Protein AF-A0A093HC33-F1 (afdb_monomer_lite)

Radius of gyration: 70.31 Å; chains: 1; bounding box: 132×62×247 Å

Secondary structure (DSSP, 8-state):
-HHHHHHHHHHHHHHHHHHHHHHHHHHHHHHHHHHHHHHHHHHHHHHHHHHHHHHHHHHHHHHHHHHHHHHHHHHHHHHHHHHHHHHHHHHHHHHHT--HHHHHS-HHHHHHHHHT-SSHHHHHHHHHHHHHHHHHHHHHHHHHHHHHHHHHHHHHHHHHHHHHHHHHHHHHHHHHHHHHHT-HHHHHHHHHHHHHHHHHHHHHHHHHHHHHHHHHHHHHHHHHHHHHHHHHHHHHHHHHHHHHHHHHHHHHHHHHHHHHHHHHHHHHHHHHHHHHHHHHHHHHHHHHHHHHHHHHHHHHHHHTT--

InterPro domains:
  IPR026175 Mirror-image polydactyly gene 1 protein [PTHR22089] (1-307)
  IPR060564 Mirror-image polydactyly gene 1 protein, N-terminal domain [PF27918] (1-98)
  IPR060565 Mirror-image polydactyly gene 1 protein, C-terminal domain [PF27921] (100-196)

Organism: NCBI:txid441894

Structure (mmCIF, N/CA/C/O backbone):
data_AF-A0A093HC33-F1
#
_entry.id   AF-A0A093HC33-F1
#
loop_
_atom_site.group_PDB
_atom_site.id
_atom_site.type_symbol
_atom_site.label_atom_id
_atom_site.label_alt_id
_atom_site.label_comp_id
_atom_site.label_asym_id
_atom_site.label_entity_id
_atom_site.label_seq_id
_atom_site.pdbx_PDB_ins_code
_atom_site.Cartn_x
_atom_site.Cartn_y
_atom_site.Cartn_z
_atom_site.occupancy
_atom_site.B_iso_or_equiv
_atom_site.auth_seq_id
_atom_site.auth_comp_id
_atom_site.auth_asym_id
_atom_site.auth_atom_id
_atom_site.pdbx_PDB_model_num
ATOM 1 N N . PHE A 1 1 ? 59.943 14.655 -95.001 1.00 77.12 1 PHE A N 1
ATOM 2 C CA . PHE A 1 1 ? 59.844 15.460 -93.767 1.00 77.12 1 PHE A CA 1
ATOM 3 C C . PHE A 1 1 ? 58.385 15.560 -93.313 1.00 77.12 1 PHE A C 1
ATOM 5 O O . PHE A 1 1 ? 58.056 14.951 -92.307 1.00 77.12 1 PHE A O 1
ATOM 12 N N . LEU A 1 2 ? 57.495 16.140 -94.129 1.00 88.62 2 LEU A N 1
ATOM 13 C CA . LEU A 1 2 ? 56.057 16.319 -93.846 1.00 88.62 2 LEU A CA 1
ATOM 14 C C . LEU A 1 2 ? 55.273 15.053 -93.429 1.00 88.62 2 LEU A C 1
ATOM 16 O O . LEU A 1 2 ? 54.487 15.107 -92.494 1.00 88.62 2 LEU A O 1
ATOM 20 N N . LEU A 1 3 ? 55.494 13.901 -94.077 1.00 88.19 3 LEU A N 1
ATOM 21 C CA . LEU A 1 3 ? 54.815 12.639 -93.719 1.00 88.19 3 LEU A CA 1
ATOM 22 C C . LEU A 1 3 ? 55.121 12.178 -92.285 1.00 88.19 3 LEU A C 1
ATOM 24 O O . LEU A 1 3 ? 54.211 11.832 -91.542 1.00 88.19 3 LEU A O 1
ATOM 28 N N . LYS A 1 4 ? 56.392 12.248 -91.869 1.00 89.69 4 LYS A N 1
ATOM 29 C CA . LYS A 1 4 ? 56.797 11.892 -90.500 1.00 89.69 4 LYS A CA 1
ATOM 30 C C . LYS A 1 4 ? 56.165 12.833 -89.476 1.00 89.69 4 LYS A C 1
ATOM 32 O O . LYS A 1 4 ? 55.764 12.401 -88.404 1.00 89.69 4 LYS A O 1
ATOM 37 N N . GLU A 1 5 ? 56.062 14.113 -89.811 1.00 90.44 5 GLU A N 1
ATOM 38 C CA . GLU A 1 5 ? 55.436 15.116 -88.955 1.00 90.44 5 GLU A CA 1
ATOM 39 C C . GLU A 1 5 ? 53.926 14.869 -88.812 1.00 90.44 5 GLU A C 1
ATOM 41 O O . GLU A 1 5 ? 53.413 14.834 -87.693 1.00 90.44 5 GLU A O 1
ATOM 46 N N . LEU A 1 6 ? 53.236 14.552 -89.912 1.00 93.94 6 LEU A N 1
ATOM 47 C CA . LEU A 1 6 ? 51.833 14.132 -89.908 1.00 93.94 6 LEU A CA 1
ATOM 48 C C . LEU A 1 6 ? 51.607 12.893 -89.024 1.00 93.94 6 LEU A C 1
ATOM 50 O O . LEU A 1 6 ? 50.678 12.877 -88.216 1.00 93.94 6 LEU A O 1
ATOM 54 N N . ASP A 1 7 ? 52.468 11.881 -89.133 1.00 93.50 7 ASP A N 1
ATOM 55 C CA . ASP A 1 7 ? 52.378 10.664 -88.321 1.00 93.50 7 ASP A CA 1
ATOM 56 C C . ASP A 1 7 ? 52.613 10.956 -86.832 1.00 93.50 7 ASP A C 1
ATOM 58 O O . ASP A 1 7 ? 51.878 10.459 -85.974 1.00 93.50 7 ASP A O 1
ATOM 62 N N . THR A 1 8 ? 53.567 11.836 -86.501 1.00 93.56 8 THR A N 1
ATOM 63 C CA . THR A 1 8 ? 53.766 12.274 -85.108 1.00 93.56 8 THR A CA 1
ATOM 64 C C . THR A 1 8 ? 52.572 13.058 -84.564 1.00 93.56 8 THR A C 1
ATOM 66 O O . THR A 1 8 ? 52.219 12.890 -83.395 1.00 93.56 8 THR A O 1
ATOM 69 N N . LEU A 1 9 ? 51.917 13.882 -85.389 1.00 93.88 9 LEU A N 1
ATOM 70 C CA . LEU A 1 9 ? 50.715 14.622 -85.005 1.00 93.88 9 LEU A CA 1
ATOM 71 C C . LEU A 1 9 ? 49.517 13.688 -84.807 1.00 93.88 9 LEU A C 1
ATOM 73 O O . LEU A 1 9 ? 48.804 13.837 -83.818 1.00 93.88 9 LEU A O 1
ATOM 77 N N . ARG A 1 10 ? 49.331 12.681 -85.671 1.00 95.06 10 ARG A N 1
ATOM 78 C CA . ARG A 1 10 ? 48.292 11.648 -85.510 1.00 95.06 10 ARG A CA 1
ATOM 79 C C . ARG A 1 10 ? 48.476 10.851 -84.223 1.00 95.06 10 ARG A C 1
ATOM 81 O O . ARG A 1 10 ? 47.523 10.697 -83.468 1.00 95.06 10 ARG A O 1
ATOM 88 N N . ALA A 1 11 ? 49.700 10.408 -83.933 1.00 95.06 11 ALA A N 1
ATOM 89 C CA . ALA A 1 11 ? 50.001 9.680 -82.702 1.00 95.06 11 ALA A CA 1
ATOM 90 C C . ALA A 1 11 ? 49.784 10.541 -81.445 1.00 95.06 11 ALA A C 1
ATOM 92 O O . ALA A 1 11 ? 49.282 10.050 -80.434 1.00 95.06 11 ALA A O 1
ATOM 93 N N . LYS A 1 12 ? 50.138 11.833 -81.496 1.00 95.69 12 LYS A N 1
ATOM 94 C CA . LYS A 1 12 ? 49.846 12.780 -80.409 1.00 95.69 12 LYS A CA 1
ATOM 95 C C . LYS A 1 12 ? 48.343 12.987 -80.228 1.00 95.69 12 LYS A C 1
ATOM 97 O O . LYS A 1 12 ? 47.886 12.970 -79.092 1.00 95.69 12 LYS A O 1
ATOM 102 N N . ASN A 1 13 ? 47.590 13.151 -81.314 1.00 95.94 13 ASN A N 1
ATOM 103 C CA . ASN A 1 13 ? 46.143 13.347 -81.258 1.00 95.94 13 ASN A CA 1
ATOM 104 C C . ASN A 1 13 ? 45.431 12.111 -80.683 1.00 95.94 13 ASN A C 1
ATOM 106 O O . ASN A 1 13 ? 44.667 12.247 -79.737 1.00 95.94 13 ASN A O 1
ATOM 110 N N . ALA A 1 14 ? 45.791 10.903 -81.134 1.00 96.44 14 ALA A N 1
ATOM 111 C CA . ALA A 1 14 ? 45.275 9.657 -80.562 1.00 96.44 14 ALA A CA 1
ATOM 112 C C . ALA A 1 14 ? 45.531 9.569 -79.045 1.00 96.44 14 ALA A C 1
ATOM 114 O O . ALA A 1 14 ? 44.603 9.359 -78.274 1.00 96.44 14 ALA A O 1
ATOM 115 N N . LYS A 1 15 ? 46.762 9.860 -78.592 1.00 96.38 15 LYS A N 1
ATOM 116 C CA . LYS A 1 15 ? 47.090 9.902 -77.154 1.00 96.38 15 LYS A CA 1
ATOM 117 C C . LYS A 1 15 ? 46.299 10.957 -76.379 1.00 96.38 15 LYS A C 1
ATOM 119 O O . LYS A 1 15 ? 45.986 10.743 -75.211 1.00 96.38 15 LYS A O 1
ATOM 124 N N . LEU A 1 16 ? 46.040 12.120 -76.978 1.00 96.75 16 LEU A N 1
ATOM 125 C CA . LEU A 1 16 ? 45.223 13.162 -76.353 1.00 96.75 16 LEU A CA 1
ATOM 126 C C . LEU A 1 16 ? 43.758 12.731 -76.263 1.00 96.75 16 LEU A C 1
ATOM 128 O O . LEU A 1 16 ? 43.133 12.979 -75.239 1.00 96.75 16 LEU A O 1
ATOM 132 N N . GLN A 1 17 ? 43.239 12.052 -77.283 1.00 96.44 17 GLN A N 1
ATOM 133 C CA . GLN A 1 17 ? 41.879 11.530 -77.301 1.00 96.44 17 GLN A CA 1
ATOM 134 C C . GLN A 1 17 ? 41.681 10.405 -76.276 1.00 96.44 17 GLN A C 1
ATOM 136 O O . GLN A 1 17 ? 40.683 10.415 -75.557 1.00 96.44 17 GLN A O 1
ATOM 141 N N . ASP A 1 18 ? 42.661 9.510 -76.122 1.00 96.25 18 ASP A N 1
ATOM 142 C CA . ASP A 1 18 ? 42.650 8.482 -75.075 1.00 96.25 18 ASP A CA 1
ATOM 143 C C . ASP A 1 18 ? 42.646 9.121 -73.681 1.00 96.25 18 ASP A C 1
ATOM 145 O O . ASP A 1 18 ? 41.775 8.808 -72.867 1.00 96.25 18 ASP A O 1
ATOM 149 N N . LYS A 1 19 ? 43.544 10.088 -73.433 1.00 96.75 19 LYS A N 1
ATOM 150 C CA . LYS A 1 19 ? 43.588 10.843 -72.169 1.00 96.75 19 LYS A CA 1
ATOM 151 C C . LYS A 1 19 ? 42.293 11.598 -71.889 1.00 96.75 19 LYS A C 1
ATOM 153 O O . LYS A 1 19 ? 41.863 11.642 -70.742 1.00 96.75 19 LYS A O 1
ATOM 158 N N . LEU A 1 20 ? 41.679 12.197 -72.909 1.00 96.75 20 LEU A N 1
ATOM 159 C CA . LEU A 1 20 ? 40.390 12.872 -72.773 1.00 96.75 20 LEU A CA 1
ATOM 160 C C . LEU A 1 20 ? 39.311 11.866 -72.350 1.00 96.75 20 LEU A C 1
ATOM 162 O O . LEU A 1 20 ? 38.600 12.108 -71.383 1.00 96.75 20 LEU A O 1
ATOM 166 N N . SER A 1 21 ? 39.258 10.702 -73.006 1.00 96.25 21 SER A N 1
ATOM 167 C CA . SER A 1 21 ? 38.292 9.649 -72.680 1.00 96.25 21 SER A CA 1
ATOM 168 C C . SER A 1 21 ? 38.483 9.071 -71.272 1.00 96.25 21 SER A C 1
ATOM 170 O O . SER A 1 21 ? 37.509 8.715 -70.608 1.00 96.25 21 SER A O 1
ATOM 172 N N . GLU A 1 22 ? 39.728 8.984 -70.801 1.00 96.81 22 GLU A N 1
ATOM 173 C CA . GLU A 1 22 ? 40.069 8.547 -69.448 1.00 96.81 22 GLU A CA 1
ATOM 174 C C . GLU A 1 22 ? 39.637 9.592 -68.415 1.00 96.81 22 GLU A C 1
ATOM 176 O O . GLU A 1 22 ? 38.935 9.256 -67.463 1.00 96.81 22 GLU A O 1
ATOM 181 N N . LYS A 1 23 ? 39.946 10.874 -68.652 1.00 96.81 23 LYS A N 1
ATOM 182 C CA . LYS A 1 23 ? 39.512 11.981 -67.787 1.00 96.81 23 LYS A CA 1
ATOM 183 C C . LYS A 1 23 ? 37.992 12.126 -67.741 1.00 96.81 23 LYS A C 1
ATOM 185 O O . LYS A 1 23 ? 37.450 12.380 -66.670 1.00 96.81 23 LYS A O 1
ATOM 190 N N . ASP A 1 24 ? 37.293 11.890 -68.849 1.00 96.38 24 ASP A N 1
ATOM 191 C CA . ASP A 1 24 ? 35.827 11.872 -68.885 1.00 96.38 24 ASP A CA 1
ATOM 192 C C . ASP A 1 24 ? 35.241 10.725 -68.051 1.00 96.38 24 ASP A C 1
ATOM 194 O O . ASP A 1 24 ? 34.204 10.892 -67.405 1.00 96.38 24 ASP A O 1
ATOM 198 N N . LYS A 1 25 ? 35.886 9.550 -68.046 1.00 97.06 25 LYS A N 1
ATOM 199 C CA . LYS A 1 25 ? 35.482 8.428 -67.185 1.00 97.06 25 LYS A CA 1
ATOM 200 C C . LYS A 1 25 ? 35.721 8.754 -65.715 1.00 97.06 25 LYS A C 1
ATOM 202 O O . LYS A 1 25 ? 34.797 8.599 -64.927 1.00 97.06 25 LYS A O 1
ATOM 207 N N . GLU A 1 26 ? 36.908 9.250 -65.364 1.00 96.75 26 GLU A N 1
ATOM 208 C CA . GLU A 1 26 ? 37.231 9.680 -63.996 1.00 96.75 26 GLU A CA 1
ATOM 209 C C . GLU A 1 26 ? 36.239 10.738 -63.492 1.00 96.75 26 GLU A C 1
ATOM 211 O O . GLU A 1 26 ? 35.711 10.615 -62.389 1.00 96.75 26 GLU A O 1
ATOM 216 N N . MET A 1 27 ? 35.920 11.739 -64.319 1.00 96.69 27 MET A N 1
ATOM 217 C CA . MET A 1 27 ? 34.961 12.789 -63.976 1.00 96.69 27 MET A CA 1
ATOM 218 C C . MET A 1 27 ? 33.556 12.227 -63.728 1.00 96.69 27 MET A C 1
ATOM 220 O O . MET A 1 27 ? 32.893 12.632 -62.773 1.00 96.69 27 MET A O 1
ATOM 224 N N . LYS A 1 28 ? 33.098 11.278 -64.555 1.00 97.12 28 LYS A N 1
ATOM 225 C CA . LYS A 1 28 ? 31.808 10.599 -64.353 1.00 97.12 28 LYS A CA 1
ATOM 226 C C . LYS A 1 28 ? 31.788 9.784 -63.063 1.00 97.12 28 LYS A C 1
ATOM 228 O O . LYS A 1 28 ? 30.785 9.831 -62.358 1.00 97.12 28 LYS A O 1
ATOM 233 N N . THR A 1 29 ? 32.874 9.082 -62.746 1.00 96.81 29 THR A N 1
ATOM 234 C CA . THR A 1 29 ? 32.995 8.321 -61.496 1.00 96.81 29 THR A CA 1
ATOM 235 C C . THR A 1 29 ? 32.931 9.245 -60.284 1.00 96.81 29 THR A C 1
ATOM 237 O O . THR A 1 29 ? 32.087 9.040 -59.423 1.00 96.81 29 THR A O 1
ATOM 240 N N . ILE A 1 30 ? 33.724 10.323 -60.264 1.00 97.06 30 ILE A N 1
ATOM 241 C CA . ILE A 1 30 ? 33.714 11.298 -59.159 1.00 97.06 30 ILE A CA 1
ATOM 242 C C . ILE A 1 30 ? 32.322 11.915 -58.984 1.00 97.06 30 ILE A C 1
ATOM 244 O O . ILE A 1 30 ? 31.858 12.087 -57.861 1.00 97.06 30 ILE A O 1
ATOM 248 N N . LYS A 1 31 ? 31.632 12.234 -60.086 1.00 97.56 31 LYS A N 1
ATOM 249 C CA . LYS A 1 31 ? 30.271 12.777 -60.025 1.00 97.56 31 LYS A CA 1
ATOM 250 C C . LYS A 1 31 ? 29.285 11.784 -59.398 1.00 97.56 31 LYS A C 1
ATOM 252 O O . LYS A 1 31 ? 28.498 12.182 -58.547 1.00 97.56 31 LYS A O 1
ATOM 257 N N . LEU A 1 32 ? 29.344 10.512 -59.796 1.00 97.25 32 LEU A N 1
ATOM 258 C CA . LEU A 1 32 ? 28.506 9.463 -59.210 1.00 97.25 32 LEU A CA 1
ATOM 259 C C . LEU A 1 32 ? 28.811 9.259 -57.722 1.00 97.25 32 LEU A C 1
ATOM 261 O O . LEU A 1 32 ? 27.880 9.138 -56.931 1.00 97.25 32 LEU A O 1
ATOM 265 N N . ASP A 1 33 ? 30.085 9.267 -57.331 1.00 97.25 33 ASP A N 1
ATOM 266 C CA . ASP A 1 33 ? 30.486 9.121 -55.929 1.00 97.25 33 ASP A CA 1
ATOM 267 C C . ASP A 1 33 ? 29.968 10.282 -55.065 1.00 97.25 33 ASP A C 1
ATOM 269 O O . ASP A 1 33 ? 29.466 10.053 -53.963 1.00 97.25 33 ASP A O 1
ATOM 273 N N . LEU A 1 34 ? 30.020 11.517 -55.579 1.00 97.06 34 LEU A N 1
ATOM 274 C CA . LEU A 1 34 ? 29.449 12.689 -54.908 1.00 97.06 34 LEU A CA 1
ATOM 275 C C . LEU A 1 34 ? 27.926 12.570 -54.749 1.00 97.06 34 LEU A C 1
ATOM 277 O O . LEU A 1 34 ? 27.423 12.747 -53.642 1.00 97.06 34 LEU A O 1
ATOM 281 N N . GLU A 1 35 ? 27.199 12.198 -55.808 1.00 97.19 35 GLU A N 1
ATOM 282 C CA . GLU A 1 35 ? 25.742 11.995 -55.750 1.00 97.19 35 GLU A CA 1
ATOM 283 C C . GLU A 1 35 ? 25.356 10.878 -54.758 1.00 97.19 35 GLU A C 1
ATOM 285 O O . GLU A 1 35 ? 24.359 10.984 -54.037 1.00 97.19 35 GLU A O 1
ATOM 290 N N . LEU A 1 36 ? 26.147 9.802 -54.682 1.00 97.19 36 LEU A N 1
ATOM 291 C CA . LEU A 1 36 ? 25.943 8.726 -53.708 1.00 97.19 36 LEU A CA 1
ATOM 292 C C . LEU A 1 36 ? 26.196 9.198 -52.274 1.00 97.19 36 LEU A C 1
ATOM 294 O O . LEU A 1 36 ? 25.432 8.846 -51.371 1.00 97.19 36 LEU A O 1
ATOM 298 N N . GLN A 1 37 ? 27.241 9.998 -52.056 1.00 97.44 37 GLN A N 1
ATOM 299 C CA . GLN A 1 37 ? 27.543 10.564 -50.746 1.00 97.44 37 GLN A CA 1
ATOM 300 C C . GLN A 1 37 ? 26.442 11.528 -50.287 1.00 97.44 37 GLN A C 1
ATOM 302 O O . GLN A 1 37 ? 26.002 11.431 -49.140 1.00 97.44 37 GLN A O 1
ATOM 307 N N . GLU A 1 38 ? 25.954 12.402 -51.171 1.00 97.06 38 GLU A N 1
ATOM 308 C CA . GLU A 1 38 ? 24.831 13.306 -50.896 1.00 97.06 38 GLU A CA 1
ATOM 309 C C . GLU A 1 38 ? 23.587 12.513 -50.475 1.00 97.06 38 GLU A C 1
ATOM 311 O O . GLU A 1 38 ? 23.088 12.703 -49.362 1.00 97.06 38 GLU A O 1
ATOM 316 N N . ARG A 1 39 ? 23.171 11.517 -51.269 1.00 97.00 39 ARG A N 1
ATOM 317 C CA . ARG A 1 39 ? 22.026 10.651 -50.928 1.00 97.00 39 ARG A CA 1
ATOM 318 C C . ARG A 1 39 ? 22.205 9.912 -49.605 1.00 97.00 39 ARG A C 1
ATOM 320 O O . ARG A 1 39 ? 21.252 9.774 -48.840 1.00 97.00 39 ARG A O 1
ATOM 327 N N . ALA A 1 40 ? 23.414 9.438 -49.307 1.00 96.88 40 ALA A N 1
ATOM 328 C CA . ALA A 1 40 ? 23.696 8.773 -48.038 1.00 96.88 40 ALA A CA 1
ATOM 329 C C . ALA A 1 40 ? 23.567 9.735 -46.844 1.00 96.88 40 ALA A C 1
ATOM 331 O O . ALA A 1 40 ? 23.106 9.332 -45.773 1.00 96.88 40 ALA A O 1
ATOM 332 N N . THR A 1 41 ? 23.961 11.002 -47.005 1.00 96.69 41 THR A N 1
ATOM 333 C CA . THR A 1 41 ? 23.772 12.019 -45.960 1.00 96.69 41 THR A CA 1
ATOM 334 C C . THR A 1 41 ? 22.307 12.405 -45.786 1.00 96.69 41 THR A C 1
ATOM 336 O O . THR A 1 41 ? 21.844 12.473 -44.648 1.00 96.69 41 THR A O 1
ATOM 339 N N . GLU A 1 42 ? 21.554 12.560 -46.876 1.00 97.50 42 GLU A N 1
ATOM 340 C CA . GLU A 1 42 ? 20.114 12.833 -46.836 1.00 97.50 42 GLU A CA 1
ATOM 341 C C . GLU A 1 42 ? 19.344 11.706 -46.143 1.00 97.50 42 GLU A C 1
ATOM 343 O O . GLU A 1 42 ? 18.531 11.974 -45.260 1.00 97.50 42 GLU A O 1
ATOM 348 N N . ALA A 1 43 ? 19.653 10.444 -46.460 1.00 97.50 43 ALA A N 1
ATOM 349 C CA . ALA A 1 43 ? 19.030 9.288 -45.818 1.00 97.50 43 ALA A CA 1
ATOM 350 C C . ALA A 1 43 ? 19.279 9.265 -44.301 1.00 97.50 43 ALA A C 1
ATOM 352 O O . ALA A 1 43 ? 18.346 9.066 -43.526 1.00 97.50 43 ALA A O 1
ATOM 353 N N . LYS A 1 44 ? 20.513 9.550 -43.861 1.00 97.94 44 LYS A N 1
ATOM 354 C CA . LYS A 1 44 ? 20.851 9.645 -42.428 1.00 97.94 44 LYS A CA 1
ATOM 355 C C . LYS A 1 44 ? 20.119 10.785 -41.724 1.00 97.94 44 LYS A C 1
ATOM 357 O O . LYS A 1 44 ? 19.787 10.668 -40.547 1.00 97.94 44 LYS A O 1
ATOM 362 N N . ILE A 1 45 ? 19.910 11.908 -42.408 1.00 97.25 45 ILE A N 1
ATOM 363 C CA . ILE A 1 45 ? 19.141 13.029 -41.859 1.00 97.25 45 ILE A CA 1
ATOM 364 C C . ILE A 1 45 ? 17.667 12.631 -41.741 1.00 97.25 45 ILE A C 1
ATOM 366 O O . ILE A 1 45 ? 17.076 12.832 -40.683 1.00 97.25 45 ILE A O 1
ATOM 370 N N . ALA A 1 46 ? 17.094 12.019 -42.778 1.00 97.94 46 ALA A N 1
ATOM 371 C CA 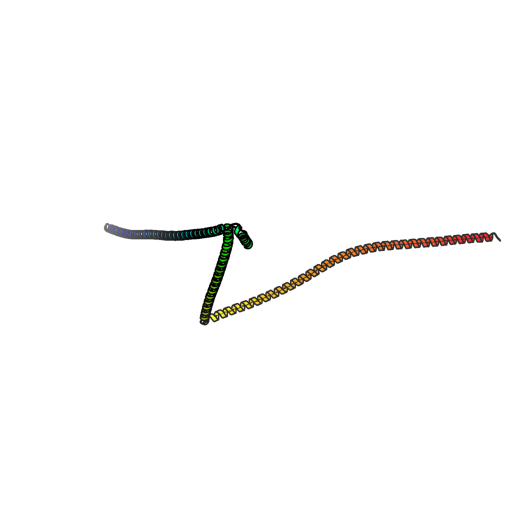. ALA A 1 46 ? 15.711 11.555 -42.774 1.00 97.94 46 ALA A CA 1
ATOM 372 C C . ALA A 1 46 ? 15.449 10.519 -41.669 1.00 97.94 46 ALA A C 1
ATOM 374 O O . ALA A 1 46 ? 14.454 10.632 -40.961 1.00 97.94 46 ALA A O 1
ATOM 375 N N . GLU A 1 47 ? 16.363 9.568 -41.466 1.00 97.00 47 GLU A N 1
ATOM 376 C CA . GLU A 1 47 ? 16.292 8.576 -40.386 1.00 97.00 47 GLU A CA 1
ATOM 377 C C . GLU A 1 47 ? 16.265 9.242 -39.002 1.00 97.00 47 GLU A C 1
ATOM 379 O O . GLU A 1 47 ? 15.403 8.939 -38.179 1.00 97.00 47 GLU A O 1
ATOM 384 N N . LYS A 1 48 ? 17.154 10.214 -38.760 1.00 97.94 48 LYS A N 1
ATOM 385 C CA . LYS A 1 48 ? 17.174 10.970 -37.498 1.00 97.94 48 LYS A CA 1
ATOM 386 C C . LYS A 1 48 ? 15.899 11.778 -37.278 1.00 97.94 48 LYS A C 1
ATOM 388 O O . LYS A 1 48 ? 15.415 11.851 -36.153 1.00 97.94 48 LYS A O 1
ATOM 393 N N . ILE A 1 49 ? 15.367 12.393 -38.334 1.00 97.62 49 ILE A N 1
ATOM 394 C CA . ILE A 1 49 ? 14.112 13.148 -38.259 1.00 97.62 49 ILE A CA 1
ATOM 395 C C . ILE A 1 49 ? 12.947 12.202 -37.955 1.00 97.62 49 ILE A C 1
ATOM 397 O O . ILE A 1 49 ? 12.141 12.518 -37.088 1.00 97.62 49 ILE A O 1
ATOM 401 N N . ALA A 1 50 ? 12.873 11.044 -38.615 1.00 97.75 50 ALA A N 1
ATOM 402 C CA . ALA A 1 50 ? 11.828 10.053 -38.368 1.00 97.75 50 ALA A CA 1
ATOM 403 C C . ALA A 1 50 ? 11.848 9.559 -36.913 1.00 97.75 50 ALA A C 1
ATOM 405 O O . ALA A 1 50 ? 10.813 9.592 -36.253 1.00 97.75 50 ALA A O 1
ATOM 406 N N . ALA A 1 51 ? 13.029 9.215 -36.389 1.00 97.75 51 ALA A N 1
ATOM 407 C CA . ALA A 1 51 ? 13.189 8.800 -34.996 1.00 97.75 51 ALA A CA 1
ATOM 408 C C . ALA A 1 51 ? 12.739 9.890 -34.006 1.00 97.75 51 ALA A C 1
ATOM 410 O O . ALA A 1 51 ? 12.009 9.609 -33.058 1.00 97.75 51 ALA A O 1
ATOM 411 N N . LEU A 1 52 ? 13.115 11.151 -34.251 1.00 98.12 52 LEU A N 1
ATOM 412 C CA . LEU A 1 52 ? 12.711 12.269 -33.396 1.00 98.12 52 LEU A CA 1
ATOM 413 C C . LEU A 1 52 ? 11.196 12.521 -33.451 1.00 98.12 52 LEU A C 1
ATOM 415 O O . LEU A 1 52 ? 10.582 12.841 -32.436 1.00 98.12 52 LEU A O 1
ATOM 419 N N . VAL A 1 53 ? 10.575 12.361 -34.620 1.00 98.31 53 VAL A N 1
ATOM 420 C CA . VAL A 1 53 ? 9.119 12.471 -34.767 1.00 98.31 53 VAL A CA 1
ATOM 421 C C . VAL A 1 53 ? 8.410 11.365 -33.981 1.00 98.31 53 VAL A C 1
ATOM 423 O O . VAL A 1 53 ? 7.461 11.662 -33.257 1.00 98.31 53 VAL A O 1
ATOM 426 N N . GLU A 1 54 ? 8.874 10.117 -34.065 1.00 97.38 54 GLU A N 1
ATOM 427 C CA . GLU A 1 54 ? 8.319 9.001 -33.286 1.00 97.38 54 GLU A CA 1
ATOM 428 C C . GLU A 1 54 ? 8.449 9.218 -31.771 1.00 97.38 54 GLU A C 1
ATOM 430 O O . GLU A 1 54 ? 7.498 8.956 -31.027 1.00 97.38 54 GLU A O 1
ATOM 435 N N . GLU A 1 55 ? 9.583 9.748 -31.310 1.00 97.75 55 GLU A N 1
ATOM 436 C CA . GLU A 1 55 ? 9.807 10.074 -29.898 1.00 97.75 55 GLU A CA 1
ATOM 437 C C . GLU A 1 55 ? 8.845 11.166 -29.413 1.00 97.75 55 GLU A C 1
ATOM 439 O O . GLU A 1 55 ? 8.197 11.006 -28.378 1.00 97.75 55 GLU A O 1
ATOM 444 N N . VAL A 1 56 ? 8.672 12.240 -30.192 1.00 98.19 56 VAL A N 1
ATOM 445 C CA . VAL A 1 56 ? 7.718 13.314 -29.872 1.00 98.19 56 VAL A CA 1
ATOM 446 C C . VAL A 1 56 ? 6.287 12.782 -29.811 1.00 98.19 56 VAL A C 1
ATOM 448 O O . VAL A 1 56 ? 5.564 13.099 -28.866 1.00 98.19 56 VAL A O 1
ATOM 451 N N . TYR A 1 57 ? 5.874 11.946 -30.770 1.00 98.31 57 TYR A N 1
ATOM 452 C CA . TYR A 1 57 ? 4.543 11.332 -30.749 1.00 98.31 57 TYR A CA 1
ATOM 453 C C . TYR A 1 57 ? 4.337 10.441 -29.521 1.00 98.31 57 TYR A C 1
ATOM 455 O O . TYR A 1 57 ? 3.280 10.502 -28.889 1.00 98.31 57 TYR A O 1
ATOM 463 N N . SER A 1 58 ? 5.342 9.642 -29.165 1.00 97.94 58 SER A N 1
ATOM 464 C CA . SER A 1 58 ? 5.287 8.753 -28.001 1.00 97.94 58 SER A CA 1
ATOM 465 C C . SER A 1 58 ? 5.190 9.554 -26.701 1.00 97.94 58 SER A C 1
ATOM 467 O O . SER A 1 58 ? 4.266 9.341 -25.917 1.00 97.94 58 SER A O 1
ATOM 469 N N . ALA A 1 59 ? 6.048 10.561 -26.524 1.00 98.00 59 ALA A N 1
ATOM 470 C CA . ALA A 1 59 ? 6.022 11.447 -25.363 1.00 98.00 59 AL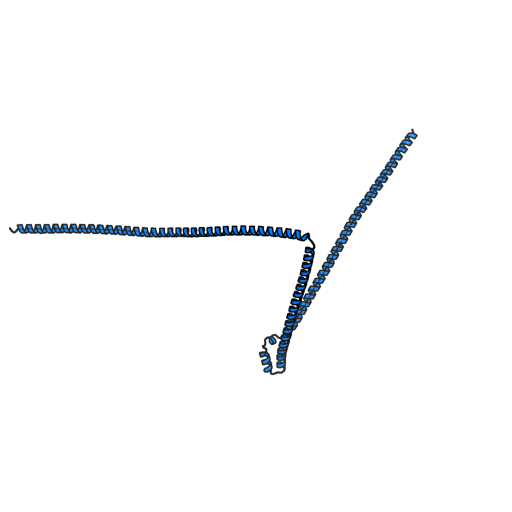A A CA 1
ATOM 471 C C . ALA A 1 59 ? 4.699 12.224 -25.251 1.00 98.00 59 ALA A C 1
ATOM 473 O O . ALA A 1 59 ? 4.169 12.422 -24.155 1.00 98.00 59 ALA A O 1
ATOM 474 N N . GLN A 1 60 ? 4.129 12.656 -26.379 1.00 97.56 60 GLN A N 1
ATOM 475 C CA . GLN A 1 60 ? 2.847 13.355 -26.389 1.00 97.56 60 GLN A CA 1
ATOM 476 C C . GLN A 1 60 ? 1.695 12.436 -25.979 1.00 97.56 60 GLN A C 1
ATOM 478 O O . GLN A 1 60 ? 0.842 12.847 -25.191 1.00 97.56 60 GLN A O 1
ATOM 483 N N . ARG A 1 61 ? 1.702 11.187 -26.449 1.00 98.25 61 ARG A N 1
ATOM 484 C CA . ARG A 1 61 ? 0.730 10.175 -26.034 1.00 98.25 61 ARG A CA 1
ATOM 485 C C . ARG A 1 61 ? 0.821 9.889 -24.536 1.00 98.25 61 ARG A C 1
ATOM 487 O O . ARG A 1 61 ? -0.203 9.919 -23.859 1.00 98.25 61 ARG A O 1
ATOM 494 N N . GLU A 1 62 ? 2.024 9.669 -24.010 1.00 97.81 62 GLU A N 1
ATOM 495 C CA . GLU A 1 62 ? 2.239 9.442 -22.574 1.00 97.81 62 GLU A CA 1
ATOM 496 C C . GLU A 1 62 ? 1.760 10.631 -21.733 1.00 97.81 62 GLU A C 1
ATOM 498 O O . GLU A 1 62 ? 1.094 10.458 -20.710 1.00 97.81 62 GLU A O 1
ATOM 503 N N . ARG A 1 63 ? 2.038 11.858 -22.188 1.00 97.94 63 ARG A N 1
ATOM 504 C CA . ARG A 1 63 ? 1.544 13.082 -21.551 1.00 97.94 63 ARG A CA 1
ATOM 505 C C . ARG A 1 63 ? 0.016 13.120 -21.521 1.00 97.94 63 ARG A C 1
ATOM 507 O O . ARG A 1 63 ? -0.552 13.443 -20.479 1.00 97.94 63 ARG A O 1
ATOM 514 N N . ASP A 1 64 ? -0.644 12.811 -22.632 1.00 98.38 64 ASP A N 1
ATOM 515 C CA . ASP A 1 64 ? -2.106 12.833 -22.725 1.00 98.38 64 ASP A CA 1
ATOM 516 C C . ASP A 1 64 ? -2.738 11.756 -21.830 1.00 98.38 64 ASP A C 1
ATOM 518 O O . ASP A 1 64 ? -3.692 12.036 -21.103 1.00 98.38 64 ASP A O 1
ATOM 522 N N . GLU A 1 65 ? -2.160 10.554 -21.798 1.00 97.94 65 GLU A N 1
ATOM 523 C CA . GLU A 1 65 ? -2.573 9.477 -20.894 1.00 97.94 65 GLU A CA 1
ATOM 524 C C . GLU A 1 65 ? -2.417 9.890 -19.419 1.00 97.94 65 GLU A C 1
ATOM 526 O O . GLU A 1 65 ? -3.354 9.733 -18.629 1.00 97.94 65 GLU A O 1
ATOM 531 N N . ALA A 1 66 ? -1.289 10.505 -19.049 1.00 98.31 66 ALA A N 1
ATOM 532 C CA . ALA A 1 66 ? -1.045 10.995 -17.693 1.00 98.31 66 ALA A CA 1
ATOM 533 C C . ALA A 1 66 ? -2.001 12.131 -17.288 1.00 98.31 66 ALA A C 1
ATOM 535 O O . ALA A 1 66 ? -2.476 12.175 -16.149 1.00 98.31 66 ALA A O 1
ATOM 536 N N . VAL A 1 67 ? -2.313 13.048 -18.208 1.00 98.38 67 VAL A N 1
ATOM 537 C CA . VAL A 1 67 ? -3.286 14.127 -17.974 1.00 98.38 67 VAL A CA 1
ATOM 538 C C . VAL A 1 67 ? -4.686 13.553 -17.768 1.00 98.38 67 VAL A C 1
ATOM 540 O O . VAL A 1 67 ? -5.362 13.933 -16.811 1.00 98.38 67 VAL A O 1
ATOM 543 N N . MET A 1 68 ? -5.109 12.603 -18.605 1.00 98.00 68 MET A N 1
ATOM 544 C CA . MET A 1 68 ? -6.409 11.945 -18.459 1.00 98.00 68 MET A CA 1
ATOM 545 C C . MET A 1 68 ? -6.510 11.153 -17.153 1.00 98.00 68 MET A C 1
ATOM 547 O O . MET A 1 68 ? -7.552 11.193 -16.502 1.00 98.00 68 MET A O 1
ATOM 551 N N . ALA A 1 69 ? -5.437 10.475 -16.737 1.00 97.94 69 ALA A N 1
ATOM 552 C CA . ALA A 1 69 ? -5.385 9.778 -15.454 1.00 97.94 69 ALA A CA 1
ATOM 553 C C . ALA A 1 69 ? -5.539 10.748 -14.271 1.00 97.94 69 ALA A C 1
ATOM 555 O O . ALA A 1 69 ? -6.373 10.518 -13.398 1.00 97.94 69 ALA A O 1
ATOM 556 N N . ARG A 1 70 ? -4.810 11.873 -14.272 1.00 98.12 70 ARG A N 1
ATOM 557 C CA . ARG A 1 70 ? -4.941 12.909 -13.229 1.00 98.12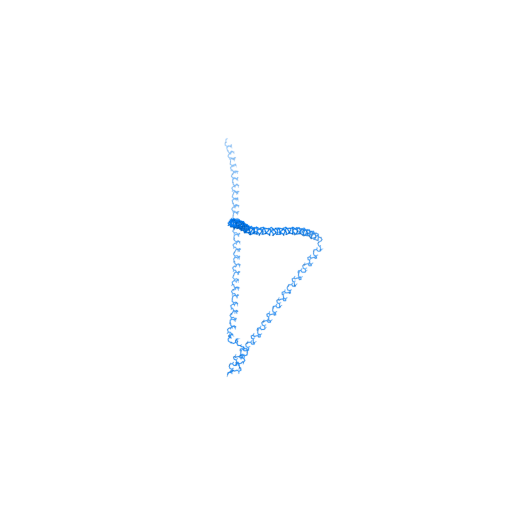 70 ARG A CA 1
ATOM 558 C C . ARG A 1 70 ? -6.337 13.518 -13.176 1.00 98.12 70 ARG A C 1
ATOM 560 O O . ARG A 1 70 ? -6.855 13.750 -12.092 1.00 98.12 70 ARG A O 1
ATOM 567 N N . LEU A 1 71 ? -6.951 13.767 -14.332 1.00 98.31 71 LEU A N 1
ATOM 568 C CA . LEU A 1 71 ? -8.302 14.321 -14.396 1.00 98.31 71 LEU A CA 1
ATOM 569 C C . LEU A 1 71 ? -9.352 13.337 -13.862 1.00 98.31 71 LEU A C 1
ATOM 571 O O . LEU A 1 71 ? -10.303 13.766 -13.214 1.00 98.31 71 LEU A O 1
ATOM 575 N N . ARG A 1 72 ? -9.187 12.030 -14.101 1.00 98.06 72 ARG A N 1
ATOM 576 C CA . ARG A 1 72 ? -10.054 11.001 -13.502 1.00 98.06 72 ARG A CA 1
ATOM 577 C C . ARG A 1 72 ? -9.930 10.981 -11.984 1.00 98.06 72 ARG A C 1
ATOM 579 O O . ARG A 1 72 ? -10.950 11.131 -11.327 1.00 98.06 72 ARG A O 1
ATOM 586 N N . LEU A 1 73 ? -8.706 10.920 -11.460 1.00 97.88 73 LEU A N 1
ATOM 587 C CA . LEU A 1 73 ? -8.462 10.941 -10.014 1.00 97.88 73 LEU A CA 1
ATOM 588 C C . LEU A 1 73 ? -9.058 12.190 -9.353 1.00 97.88 73 LEU A C 1
ATOM 590 O O . LEU A 1 73 ? -9.770 12.078 -8.367 1.00 97.88 73 LEU A O 1
ATOM 594 N N . ALA A 1 74 ? -8.864 13.373 -9.941 1.00 97.81 74 ALA A N 1
ATOM 595 C CA . ALA A 1 74 ? -9.443 14.605 -9.403 1.00 97.81 74 ALA A CA 1
ATOM 596 C C . ALA A 1 74 ? -10.985 14.597 -9.395 1.00 97.81 74 ALA A C 1
ATOM 598 O O . ALA A 1 74 ? -11.603 15.191 -8.513 1.00 97.81 74 ALA A O 1
ATOM 599 N N . ASN A 1 75 ? -11.622 13.945 -10.376 1.00 97.56 75 ASN A N 1
ATOM 600 C CA . ASN A 1 75 ? -13.075 13.775 -10.376 1.00 97.56 75 ASN A CA 1
ATOM 601 C C . ASN A 1 75 ? -13.524 12.763 -9.316 1.00 97.56 75 ASN A C 1
ATOM 603 O O . ASN A 1 75 ? -14.486 13.045 -8.612 1.00 97.56 75 ASN A O 1
ATOM 607 N N . GLU A 1 76 ? -12.822 11.637 -9.175 1.00 97.50 76 GLU A N 1
ATOM 608 C CA . GLU A 1 76 ? -13.093 10.625 -8.146 1.00 97.50 76 GLU A CA 1
ATOM 609 C C . GLU A 1 76 ? -12.977 11.230 -6.739 1.00 97.50 76 GLU A C 1
ATOM 611 O O . GLU A 1 76 ? -13.928 11.160 -5.968 1.00 97.50 76 GLU A O 1
ATOM 616 N N . GLU A 1 77 ? -11.887 11.946 -6.442 1.00 96.81 77 GLU A N 1
ATOM 617 C CA . GLU A 1 77 ? -11.680 12.639 -5.161 1.00 96.81 77 GLU A CA 1
ATOM 618 C C . GLU A 1 77 ? -12.772 13.683 -4.878 1.00 96.81 77 GLU A C 1
ATOM 620 O O . GLU A 1 77 ? -13.258 13.807 -3.751 1.00 96.81 77 GLU A O 1
ATOM 625 N N . ARG A 1 78 ? -13.190 14.443 -5.900 1.00 97.81 78 ARG A N 1
ATOM 626 C CA . ARG A 1 78 ? -14.289 15.409 -5.771 1.00 97.81 78 ARG A CA 1
ATOM 627 C C . ARG A 1 78 ? -15.608 14.705 -5.464 1.00 97.81 78 ARG A C 1
ATOM 629 O O . ARG A 1 78 ? -16.364 15.185 -4.621 1.00 97.81 78 ARG A O 1
ATOM 636 N N . ASP A 1 79 ? -15.903 13.620 -6.167 1.00 97.38 79 ASP A N 1
ATOM 637 C CA . ASP A 1 79 ? -17.160 12.891 -6.020 1.00 97.38 79 ASP A CA 1
ATOM 638 C C . ASP A 1 79 ? -17.218 12.180 -4.653 1.00 97.38 79 ASP A C 1
ATOM 640 O O . ASP A 1 79 ? -18.253 12.221 -3.985 1.00 97.38 79 ASP A O 1
ATOM 644 N N . GLU A 1 80 ? -16.096 11.640 -4.169 1.00 96.50 80 GLU A N 1
ATOM 645 C CA . GLU A 1 80 ? -15.949 11.122 -2.802 1.00 96.50 80 GLU A CA 1
ATOM 646 C C . GLU A 1 80 ? -16.149 12.215 -1.745 1.00 96.50 80 GLU A C 1
ATOM 648 O O . GLU A 1 80 ? -16.913 12.031 -0.793 1.00 96.50 80 GLU A O 1
ATOM 653 N N . ALA A 1 81 ? -15.523 13.382 -1.922 1.00 96.75 81 ALA A N 1
ATOM 654 C CA . ALA A 1 81 ? -15.710 14.514 -1.018 1.00 96.75 81 ALA A CA 1
ATOM 655 C C . ALA A 1 81 ? -17.172 14.987 -0.999 1.00 96.75 81 ALA A C 1
ATOM 657 O O . ALA A 1 81 ? -17.715 15.287 0.066 1.00 96.75 81 ALA A O 1
ATOM 658 N N . PHE A 1 82 ? -17.832 15.012 -2.159 1.00 96.50 82 PHE A N 1
ATOM 659 C CA . PHE A 1 82 ? -19.244 15.365 -2.267 1.00 96.50 82 PHE A CA 1
ATOM 660 C C . PHE A 1 82 ? -20.139 14.358 -1.535 1.00 96.50 82 PHE A C 1
ATOM 662 O O . PHE A 1 82 ? -21.015 14.761 -0.769 1.00 96.50 82 PHE A O 1
ATOM 669 N N . LEU A 1 83 ? -19.889 13.056 -1.706 1.00 96.44 83 LEU A N 1
ATOM 670 C CA . LEU A 1 83 ? -20.599 12.002 -0.978 1.00 96.44 83 LEU A CA 1
ATOM 671 C C . LEU A 1 83 ? -20.411 12.128 0.538 1.00 96.44 83 LEU A C 1
ATOM 673 O O . LEU A 1 83 ? -21.380 12.012 1.291 1.00 96.44 83 LEU A O 1
ATOM 677 N N . GLN A 1 84 ? -19.191 12.421 0.992 1.00 95.88 84 GLN A N 1
ATOM 678 C CA . GLN A 1 84 ? -18.900 12.612 2.410 1.00 95.88 84 GLN A CA 1
ATOM 679 C C . GLN A 1 84 ? -19.657 13.813 2.987 1.00 95.88 84 GLN A C 1
ATOM 681 O O . GLN A 1 84 ? -20.251 13.710 4.062 1.00 95.88 84 GLN A O 1
ATOM 686 N N . VAL A 1 85 ? -19.677 14.942 2.270 1.00 95.81 85 VAL A N 1
ATOM 687 C CA . VAL A 1 85 ? -20.454 16.126 2.666 1.00 95.81 85 VAL A CA 1
ATOM 688 C C . VAL A 1 85 ? -21.939 15.790 2.734 1.00 95.81 85 VAL A C 1
ATOM 690 O O . VAL A 1 85 ? -22.570 16.072 3.748 1.00 95.81 85 VAL A O 1
ATOM 693 N N . GLN A 1 86 ? -22.485 15.112 1.725 1.00 93.75 86 GLN A N 1
ATOM 694 C CA . GLN A 1 86 ? -23.893 14.723 1.711 1.00 93.75 86 GLN A CA 1
ATOM 695 C C . GLN A 1 86 ? -24.257 13.812 2.897 1.00 93.75 86 GLN A C 1
ATOM 697 O O . GLN A 1 86 ? -25.300 13.997 3.527 1.00 93.75 86 GLN A O 1
ATOM 702 N N . HIS A 1 87 ? -23.398 12.848 3.243 1.00 92.62 87 HIS A N 1
ATOM 703 C CA . HIS A 1 87 ? -23.600 11.982 4.406 1.00 92.62 87 HIS A CA 1
ATOM 704 C C . HIS A 1 87 ? -23.557 12.773 5.722 1.00 92.62 87 HIS A C 1
ATOM 706 O O . HIS A 1 87 ? -24.363 12.534 6.626 1.00 92.62 87 HIS A O 1
ATOM 712 N N . LEU A 1 88 ? -22.631 13.727 5.845 1.00 91.06 88 LEU A N 1
ATOM 713 C CA . LEU A 1 88 ? -22.545 14.604 7.013 1.00 91.06 88 LEU A CA 1
ATOM 714 C C . LEU A 1 88 ? -23.770 15.516 7.126 1.00 91.06 88 LEU A C 1
ATOM 716 O O . LEU A 1 88 ? -24.310 15.649 8.219 1.00 91.06 88 LEU A O 1
ATOM 720 N N . GLU A 1 89 ? -24.259 16.081 6.023 1.00 87.81 89 GLU A N 1
ATOM 721 C CA . GLU A 1 89 ? -25.493 16.876 5.996 1.00 87.81 89 GLU A CA 1
ATOM 722 C C . GLU A 1 89 ? -26.713 16.049 6.416 1.00 87.81 89 GLU A C 1
ATOM 724 O O . GLU A 1 89 ? -27.534 16.512 7.211 1.00 87.81 89 GLU A O 1
ATOM 729 N N . GLN A 1 90 ? -26.824 14.806 5.938 1.00 85.00 90 GLN A N 1
ATOM 730 C CA . GLN A 1 90 ? -27.876 13.882 6.370 1.00 85.00 90 GLN A CA 1
ATOM 731 C C . GLN A 1 90 ? -27.764 13.576 7.868 1.00 85.00 90 GLN A C 1
ATOM 733 O O . GLN A 1 90 ? -28.754 13.689 8.589 1.00 85.00 90 GLN A O 1
ATOM 738 N N . SER A 1 91 ? -26.555 13.283 8.351 1.00 81.81 91 SER A N 1
ATOM 739 C CA . SER A 1 91 ? -26.286 13.031 9.772 1.00 81.81 91 SER A CA 1
ATOM 740 C C . SER A 1 91 ? -26.622 14.248 10.643 1.00 81.81 91 SER A C 1
ATOM 742 O O . SER A 1 91 ? -27.198 14.110 11.720 1.00 81.81 91 SER A O 1
ATOM 744 N N . LEU A 1 92 ? -26.305 15.458 10.177 1.00 79.69 92 LEU A N 1
ATOM 745 C CA . LEU A 1 92 ? -26.602 16.705 10.878 1.00 79.69 92 LEU A CA 1
ATOM 746 C C . LEU A 1 92 ? -28.110 16.962 10.929 1.00 79.69 92 LEU A C 1
ATOM 748 O O . LEU A 1 92 ? -28.635 17.285 11.989 1.00 79.69 92 LEU A O 1
ATOM 752 N N . LYS A 1 93 ? -28.830 16.717 9.832 1.00 76.62 93 LYS A N 1
ATOM 753 C CA . LYS A 1 93 ? -30.297 16.798 9.797 1.00 76.62 93 LYS A CA 1
ATOM 754 C C . LYS A 1 93 ? -30.965 15.770 10.716 1.00 76.62 93 LYS A C 1
ATOM 756 O O . LYS A 1 93 ? -32.019 16.038 11.294 1.00 76.62 93 LYS A O 1
ATOM 761 N N . GLU A 1 94 ? -30.377 14.587 10.879 1.00 72.69 94 GLU A N 1
ATOM 762 C CA . GLU A 1 94 ? -30.825 13.610 11.877 1.00 72.69 94 GLU A CA 1
ATOM 763 C C . GLU A 1 94 ? -30.589 14.100 13.314 1.00 72.69 94 GLU A C 1
ATOM 765 O O . GLU A 1 94 ? -31.446 13.879 14.173 1.00 72.69 94 GLU A O 1
ATOM 770 N N . LEU A 1 95 ? -29.475 14.799 13.566 1.00 65.00 95 LEU A N 1
ATOM 771 C CA . LEU A 1 95 ? -29.126 15.388 14.865 1.00 65.00 95 LEU A CA 1
ATOM 772 C C . LEU A 1 95 ? -29.968 16.626 15.219 1.00 65.00 95 LEU A C 1
ATOM 774 O O . LEU A 1 95 ? -30.376 16.752 16.370 1.00 65.00 95 LEU A O 1
ATOM 778 N N . GLU A 1 96 ? -30.300 17.497 14.262 1.00 59.00 96 GLU A N 1
ATOM 779 C CA . GLU A 1 96 ? -31.199 18.649 14.472 1.00 59.00 96 GLU A CA 1
ATOM 780 C C . GLU A 1 96 ? -32.617 18.219 14.894 1.00 59.00 96 GLU A C 1
ATOM 782 O O . GLU A 1 96 ? -33.323 18.959 15.575 1.00 59.00 96 GLU A O 1
ATOM 787 N N . ASN A 1 97 ? -33.020 16.985 14.569 1.00 58.47 97 ASN A N 1
ATOM 788 C CA . ASN A 1 97 ? -34.273 16.374 15.026 1.00 58.47 97 ASN A CA 1
ATOM 789 C C . ASN A 1 97 ? -34.165 15.713 16.417 1.00 58.47 97 ASN A C 1
ATOM 791 O O . ASN A 1 97 ? -35.031 14.925 16.820 1.00 58.47 97 ASN A O 1
ATOM 795 N N . ILE A 1 98 ? -33.087 15.968 17.159 1.00 54.03 98 ILE A N 1
ATOM 796 C CA . ILE A 1 98 ? -32.900 15.508 18.532 1.00 54.03 98 ILE A CA 1
ATOM 797 C C . ILE A 1 98 ? -32.931 16.724 19.451 1.00 54.03 98 ILE A C 1
ATOM 799 O O . ILE A 1 98 ? -31.919 17.388 19.636 1.00 54.03 98 ILE A O 1
ATOM 803 N N . ASN A 1 99 ? -34.079 16.987 20.078 1.00 58.53 99 ASN A N 1
ATOM 804 C CA . ASN A 1 99 ? -34.116 17.892 21.221 1.00 58.53 99 ASN A CA 1
ATOM 805 C C . ASN A 1 99 ? -33.320 17.242 22.379 1.00 58.53 99 ASN A C 1
ATOM 807 O O . ASN A 1 99 ? -33.736 16.179 22.858 1.00 58.53 99 ASN A O 1
ATOM 811 N N . PRO A 1 100 ? -32.175 17.804 22.816 1.00 57.50 100 PRO A N 1
ATOM 812 C CA . PRO A 1 100 ? -31.326 17.174 23.828 1.00 57.50 100 PRO A CA 1
ATOM 813 C C . PRO A 1 100 ? -32.038 17.034 25.182 1.00 57.50 100 PRO A C 1
ATOM 815 O O . PRO A 1 100 ? -31.898 16.002 25.836 1.00 57.50 100 PRO A O 1
ATOM 818 N N . GLU A 1 101 ? -32.912 17.981 25.547 1.00 58.12 101 GLU A N 1
ATOM 819 C CA . GLU A 1 101 ? -33.709 17.908 26.783 1.00 58.12 101 GLU A CA 1
ATOM 820 C C . GLU A 1 101 ? -34.705 16.733 26.791 1.00 58.12 101 GLU A C 1
ATOM 822 O O . GLU A 1 101 ? -35.063 16.218 27.850 1.00 58.12 101 GLU A O 1
ATOM 827 N N . GLU A 1 102 ? -35.148 16.265 25.619 1.00 57.31 102 GLU A N 1
ATOM 828 C CA . GLU A 1 102 ? -36.094 15.151 25.499 1.00 57.31 102 GLU A CA 1
ATOM 829 C C . GLU A 1 102 ? -35.425 13.774 25.519 1.00 57.31 102 GLU A C 1
ATOM 831 O O . GLU A 1 102 ? -36.124 12.773 25.673 1.00 57.31 102 GLU A O 1
ATOM 836 N N . ASN A 1 103 ? -34.098 13.685 25.393 1.00 61.78 103 ASN A N 1
ATOM 837 C CA . ASN A 1 103 ? -33.348 12.423 25.428 1.00 61.78 103 ASN A CA 1
ATOM 838 C C . ASN A 1 103 ? -32.810 12.070 26.825 1.00 61.78 103 ASN A C 1
ATOM 840 O O . ASN A 1 103 ? -32.721 10.881 27.129 1.00 61.78 103 ASN A O 1
ATOM 844 N N . ASP A 1 104 ? -32.539 13.061 27.678 1.00 68.69 104 ASP A N 1
ATOM 845 C CA . ASP A 1 104 ? -31.985 12.836 29.025 1.00 68.69 104 ASP A CA 1
ATOM 846 C C . ASP A 1 104 ? -33.037 12.443 30.068 1.00 68.69 104 ASP A C 1
ATOM 848 O O . ASP A 1 104 ? -32.710 11.857 31.099 1.00 68.69 104 ASP A O 1
ATOM 852 N N . MET A 1 105 ? -34.320 12.699 29.795 1.00 78.75 105 MET A N 1
ATOM 853 C CA . MET A 1 105 ? -35.389 12.306 30.712 1.00 78.75 105 MET A CA 1
ATOM 854 C C . MET A 1 105 ? -35.502 10.788 30.836 1.00 78.75 105 MET A C 1
ATOM 856 O O . MET A 1 105 ? -35.463 10.063 29.839 1.00 78.75 105 MET A O 1
ATOM 860 N N . THR A 1 106 ? -35.732 10.263 32.032 1.00 84.75 106 THR A N 1
ATOM 861 C CA . THR A 1 106 ? -36.030 8.831 32.172 1.00 84.75 106 THR A CA 1
ATOM 862 C C . THR A 1 106 ? -37.426 8.503 31.621 1.00 84.75 106 THR A C 1
ATOM 864 O O . THR A 1 106 ? -38.304 9.363 31.532 1.00 84.75 106 THR A O 1
ATOM 867 N N . LEU A 1 107 ? -37.675 7.242 31.233 1.00 87.81 107 LEU A N 1
ATOM 868 C CA . LEU A 1 107 ? -39.031 6.821 30.835 1.00 87.81 107 LEU A CA 1
ATOM 869 C C . LEU A 1 107 ? -40.038 7.089 31.965 1.00 87.81 107 LEU A C 1
ATOM 871 O O . LEU A 1 107 ? -41.168 7.489 31.702 1.00 87.81 107 LEU A O 1
ATOM 875 N N . GLN A 1 108 ? -39.601 6.923 33.215 1.00 88.12 108 GLN A N 1
ATOM 876 C CA . GLN A 1 108 ? -40.412 7.197 34.393 1.00 88.12 108 GLN A CA 1
ATOM 877 C C . GLN A 1 108 ? -40.777 8.682 34.507 1.00 88.12 108 GLN A C 1
ATOM 879 O O . GLN A 1 108 ? -41.926 9.002 34.793 1.00 88.12 108 GLN A O 1
ATOM 884 N N . GLU A 1 109 ? -39.843 9.596 34.239 1.00 89.31 109 GLU A N 1
ATOM 885 C CA . GLU A 1 109 ? -40.121 11.038 34.213 1.00 89.31 109 GLU A CA 1
ATOM 886 C C . GLU A 1 109 ? -41.111 11.423 33.113 1.00 89.31 109 GLU A C 1
ATOM 888 O O . GLU A 1 109 ? -42.032 12.195 33.372 1.00 89.31 109 GLU A O 1
ATOM 893 N N . LEU A 1 110 ? -40.973 10.856 31.910 1.00 89.62 110 LEU A N 1
ATOM 894 C CA . LEU A 1 110 ? -41.907 11.099 30.805 1.00 89.62 110 LEU A CA 1
ATOM 895 C C . LEU A 1 110 ? -43.318 10.599 31.134 1.00 89.62 110 LEU A C 1
ATOM 897 O O . LEU A 1 110 ? -44.295 11.304 30.889 1.00 89.62 110 LEU A O 1
ATOM 901 N N . LEU A 1 111 ? -43.432 9.411 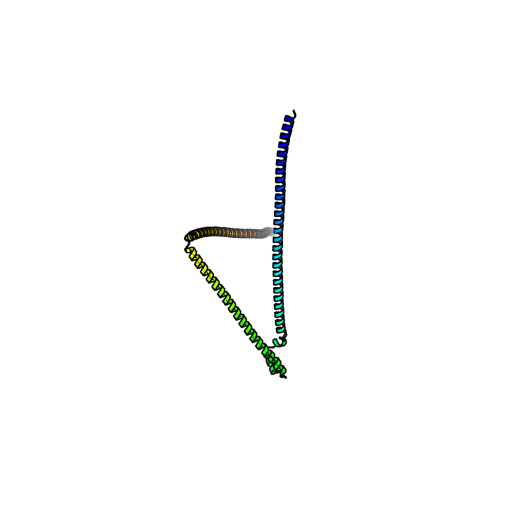31.733 1.00 91.25 111 LEU A N 1
ATOM 902 C CA . LEU A 1 111 ? -44.714 8.861 32.178 1.00 91.25 111 LEU A CA 1
ATOM 903 C C . LEU A 1 111 ? -45.328 9.694 33.309 1.00 91.25 111 LEU A C 1
ATOM 905 O O . LEU A 1 111 ? -46.523 9.977 33.272 1.00 91.25 111 LEU A O 1
ATOM 909 N N . ASN A 1 112 ? -44.518 10.146 34.270 1.00 91.00 112 ASN A N 1
ATOM 910 C CA . ASN A 1 112 ? -44.972 11.030 35.344 1.00 91.00 112 ASN A CA 1
ATOM 911 C C . ASN A 1 112 ? -45.461 12.382 34.794 1.00 91.00 112 ASN A C 1
ATOM 913 O O . ASN A 1 112 ? -46.468 12.900 35.267 1.00 91.00 112 ASN A O 1
ATOM 917 N N . ARG A 1 113 ? -44.795 12.942 33.774 1.00 89.44 113 ARG A N 1
ATOM 918 C CA . ARG A 1 113 ? -45.236 14.174 33.096 1.00 89.44 113 ARG A CA 1
ATOM 919 C C . ARG A 1 113 ? -46.530 13.985 32.317 1.00 89.44 113 ARG A C 1
ATOM 921 O O . ARG A 1 113 ? -47.361 14.878 32.345 1.00 89.44 113 ARG A O 1
ATOM 928 N N . ILE A 1 114 ? -46.725 12.835 31.669 1.00 91.12 114 ILE A N 1
ATOM 929 C CA . ILE A 1 114 ? -48.003 12.495 31.025 1.00 91.12 114 ILE A CA 1
ATOM 930 C C . ILE A 1 114 ? -49.117 12.383 32.071 1.00 91.12 114 ILE A C 1
ATOM 932 O O . ILE A 1 114 ? -50.203 12.910 31.860 1.00 91.12 114 ILE A O 1
ATOM 936 N N . ASN A 1 115 ? -48.845 11.720 33.197 1.00 92.12 115 ASN A N 1
ATOM 937 C CA . ASN A 1 115 ? -49.832 11.508 34.254 1.00 92.12 115 ASN A CA 1
ATOM 938 C C . ASN A 1 115 ? -50.238 12.811 34.966 1.00 92.12 115 ASN A C 1
ATOM 940 O O . ASN A 1 115 ? -51.362 12.921 35.442 1.00 92.12 115 ASN A O 1
ATOM 944 N N . ASN A 1 116 ? -49.332 13.791 35.016 1.00 92.56 116 ASN A N 1
ATOM 945 C CA . ASN A 1 116 ? -49.537 15.087 35.667 1.00 92.56 116 ASN A CA 1
ATOM 946 C C . ASN A 1 116 ? -49.748 16.240 34.663 1.00 92.56 116 ASN A C 1
ATOM 948 O O . ASN A 1 116 ? -49.575 17.397 35.031 1.00 92.56 116 ASN A O 1
ATOM 952 N N . ALA A 1 117 ? -50.038 15.952 33.392 1.00 92.94 117 ALA A N 1
ATOM 953 C CA . ALA A 1 117 ? -50.205 16.980 32.368 1.00 92.94 117 ALA A CA 1
ATOM 954 C C . ALA A 1 117 ? -51.578 17.665 32.470 1.00 92.94 117 ALA A C 1
ATOM 956 O O . ALA A 1 117 ? -52.612 17.002 32.415 1.00 92.94 117 ALA A O 1
ATOM 957 N N . ASP A 1 118 ? -51.581 18.999 32.523 1.00 88.38 118 ASP A N 1
ATOM 958 C CA . ASP A 1 118 ? -52.807 19.809 32.596 1.00 88.38 118 ASP A CA 1
ATOM 959 C C . ASP A 1 118 ? -53.494 19.984 31.228 1.00 88.38 118 ASP A C 1
ATOM 961 O O . ASP A 1 118 ? -54.666 20.358 31.151 1.00 88.38 118 ASP A O 1
ATOM 965 N N . THR A 1 119 ? -52.782 19.707 30.126 1.00 91.94 119 THR A N 1
ATOM 966 C CA . THR A 1 119 ? -53.305 19.845 28.761 1.00 91.94 119 THR A CA 1
ATOM 967 C C . THR A 1 119 ? -53.078 18.596 27.910 1.00 91.94 119 THR A C 1
ATOM 969 O O . THR A 1 119 ? -52.068 17.898 28.019 1.00 91.94 119 THR A O 1
ATOM 972 N N . GLY A 1 120 ? -53.998 18.338 26.973 1.00 91.12 120 GLY A N 1
ATOM 973 C CA . GLY A 1 120 ? -53.843 17.252 25.996 1.00 91.12 120 GLY A CA 1
ATOM 974 C C . GLY A 1 120 ? -52.639 17.439 25.062 1.00 91.12 120 GLY A C 1
ATOM 975 O O . GLY A 1 120 ? -52.096 16.461 24.554 1.00 91.12 120 GLY A O 1
ATOM 976 N N . ILE A 1 121 ? -52.186 18.681 24.868 1.00 86.62 121 ILE A N 1
ATOM 977 C CA . ILE A 1 121 ? -51.004 18.999 24.057 1.00 86.62 121 ILE A CA 1
ATOM 978 C C . ILE A 1 121 ? -49.735 18.484 24.750 1.00 86.62 121 ILE A C 1
ATOM 980 O O . ILE A 1 121 ? -48.892 17.871 24.095 1.00 86.62 121 ILE A O 1
ATOM 984 N N . ASP A 1 122 ? -49.627 18.645 26.070 1.00 85.12 122 ASP A N 1
ATOM 985 C CA . ASP A 1 122 ? -48.482 18.152 26.844 1.00 85.12 122 ASP A CA 1
ATOM 986 C C . ASP A 1 122 ? -48.437 16.621 26.895 1.00 85.12 122 ASP A C 1
ATOM 988 O O . ASP A 1 122 ? -47.359 16.023 26.802 1.00 85.12 122 ASP A O 1
ATOM 992 N N . ILE A 1 123 ? -49.603 15.969 26.961 1.00 89.44 123 ILE A N 1
ATOM 993 C CA . ILE A 1 123 ? -49.717 14.509 26.840 1.00 89.44 123 ILE A CA 1
ATOM 994 C C . ILE A 1 123 ? -49.194 14.048 25.475 1.00 89.44 123 ILE A C 1
ATOM 996 O O . ILE A 1 123 ? -48.370 13.134 25.407 1.00 89.44 123 ILE A O 1
ATOM 1000 N N . LEU A 1 124 ? -49.633 14.691 24.387 1.00 87.25 124 LEU A N 1
ATOM 1001 C CA . LEU A 1 124 ? -49.205 14.346 23.028 1.00 87.25 124 LEU A CA 1
ATOM 1002 C C . LEU A 1 124 ? -47.706 14.572 22.823 1.00 87.25 124 LEU A C 1
ATOM 1004 O O . LEU A 1 124 ? -47.040 13.711 22.249 1.00 87.25 124 LEU A O 1
ATOM 1008 N N . LYS A 1 125 ? -47.161 15.685 23.325 1.00 86.31 125 LYS A N 1
ATOM 1009 C CA . LYS A 1 125 ? -45.731 15.995 23.225 1.00 86.31 125 LYS A CA 1
ATOM 1010 C C . LYS A 1 125 ? -44.886 14.937 23.936 1.00 86.31 125 LYS A C 1
ATOM 1012 O O . LYS A 1 125 ? -44.012 14.337 23.316 1.00 86.31 125 LYS A O 1
ATOM 1017 N N . ASN A 1 126 ? -45.184 14.635 25.201 1.00 87.06 126 ASN A N 1
ATOM 1018 C CA . ASN A 1 126 ? -44.438 13.620 25.951 1.00 87.06 126 ASN A CA 1
ATOM 1019 C C . ASN A 1 126 ? -44.647 12.201 25.384 1.00 87.06 126 ASN A C 1
ATOM 1021 O O . ASN A 1 126 ? -43.704 11.409 25.325 1.00 87.06 126 ASN A O 1
ATOM 1025 N N . GLY A 1 127 ? -45.849 11.887 24.890 1.00 89.56 127 GLY A N 1
ATOM 1026 C CA . GLY A 1 127 ? -46.139 10.628 24.198 1.00 89.56 127 GLY A CA 1
ATOM 1027 C C . GLY A 1 127 ? -45.344 10.458 22.898 1.00 89.56 127 GLY A C 1
ATOM 1028 O O . GLY A 1 127 ? -44.827 9.370 22.632 1.00 89.56 127 GLY A O 1
ATOM 1029 N N . ALA A 1 128 ? -45.172 11.531 22.120 1.00 86.94 128 ALA A N 1
ATOM 1030 C CA . ALA A 1 128 ? -44.361 11.528 20.903 1.00 86.94 128 ALA A CA 1
ATOM 1031 C C . ALA A 1 128 ? -42.880 11.232 21.196 1.00 86.94 128 ALA A C 1
ATOM 1033 O O . ALA A 1 128 ? -42.254 10.469 20.460 1.00 86.94 128 ALA A O 1
ATOM 1034 N N . ILE A 1 129 ? -42.335 11.747 22.304 1.00 85.56 129 ILE A N 1
ATOM 1035 C CA . ILE A 1 129 ? -40.964 11.441 22.748 1.00 85.56 129 ILE A CA 1
ATOM 1036 C C . ILE A 1 129 ? -40.808 9.942 23.028 1.00 85.56 129 ILE A C 1
ATOM 1038 O O . ILE A 1 129 ? -39.864 9.312 22.544 1.00 85.56 129 ILE A O 1
ATOM 1042 N N . ILE A 1 130 ? -41.744 9.346 23.778 1.00 88.25 130 ILE A N 1
ATOM 1043 C CA . ILE A 1 130 ? -41.721 7.908 24.093 1.00 88.25 130 ILE A CA 1
ATOM 1044 C C . ILE A 1 130 ? -41.802 7.076 22.806 1.00 88.25 130 ILE A C 1
ATOM 1046 O O . ILE A 1 130 ? -40.999 6.160 22.611 1.00 88.25 130 ILE A O 1
ATOM 1050 N N . LEU A 1 131 ? -42.725 7.412 21.899 1.00 88.69 131 LEU A N 1
ATOM 1051 C CA . LEU A 1 131 ? -42.870 6.728 20.610 1.00 88.69 131 LEU A CA 1
ATOM 1052 C C . LEU A 1 131 ? -41.597 6.822 19.762 1.00 88.69 131 LEU A C 1
ATOM 1054 O O . LEU A 1 131 ? -41.128 5.804 19.247 1.00 88.69 131 LEU A O 1
ATOM 1058 N N . ASN A 1 132 ? -40.991 8.006 19.676 1.00 85.12 132 ASN A N 1
ATOM 1059 C CA . ASN A 1 132 ? -39.732 8.212 18.965 1.00 85.12 132 ASN A CA 1
ATOM 1060 C C . ASN A 1 132 ? -38.594 7.377 19.569 1.00 85.12 132 ASN A C 1
ATOM 1062 O O . ASN A 1 132 ? -37.825 6.762 18.827 1.00 85.12 132 ASN A O 1
ATOM 1066 N N . ARG A 1 133 ? -38.502 7.275 20.902 1.00 87.44 133 ARG A N 1
ATOM 1067 C CA . ARG A 1 133 ? -37.508 6.420 21.579 1.00 87.44 133 ARG A CA 1
ATOM 1068 C C . ARG A 1 133 ? -37.703 4.939 21.262 1.00 87.44 133 ARG A C 1
ATOM 1070 O O . ARG A 1 133 ? -36.727 4.244 20.966 1.00 87.44 133 ARG A O 1
ATOM 1077 N N . ILE A 1 134 ? -38.947 4.458 21.284 1.00 87.75 134 ILE A N 1
ATOM 1078 C CA . ILE A 1 134 ? -39.284 3.072 20.926 1.00 87.75 134 ILE A CA 1
ATOM 1079 C C . ILE A 1 134 ? -38.892 2.800 19.472 1.00 87.75 134 ILE A C 1
ATOM 1081 O O . ILE A 1 134 ? -38.231 1.798 19.190 1.00 87.75 134 ILE A O 1
ATOM 1085 N N . HIS A 1 135 ? -39.245 3.707 18.559 1.00 89.00 135 HIS A N 1
ATOM 1086 C CA . HIS A 1 135 ? -38.929 3.568 17.143 1.00 89.00 135 HIS A CA 1
ATOM 1087 C C . HIS A 1 135 ? -37.413 3.551 16.902 1.00 89.00 135 HIS A C 1
ATOM 1089 O O . HIS A 1 135 ? -36.907 2.611 16.294 1.00 89.00 135 HIS A O 1
ATOM 1095 N N . ARG A 1 136 ? -36.663 4.500 17.481 1.00 86.06 136 ARG A N 1
ATOM 1096 C CA . ARG A 1 136 ? -35.190 4.539 17.409 1.00 86.06 136 ARG A CA 1
ATOM 1097 C C . ARG A 1 136 ? -34.549 3.272 17.962 1.00 86.06 136 ARG A C 1
ATOM 1099 O O . ARG A 1 136 ? -33.620 2.741 17.364 1.00 86.06 136 ARG A O 1
ATOM 1106 N N . THR A 1 137 ? -35.049 2.759 19.084 1.00 88.50 137 THR A N 1
ATOM 1107 C CA . THR A 1 137 ? -34.538 1.513 19.674 1.00 88.50 137 THR A CA 1
ATOM 1108 C C . THR A 1 137 ? -34.786 0.322 18.753 1.00 88.50 137 THR A C 1
ATOM 1110 O O . THR A 1 137 ? -33.904 -0.516 18.573 1.00 88.50 137 THR A O 1
ATOM 1113 N N . LYS A 1 138 ? -35.970 0.249 18.138 1.00 92.56 138 LYS A N 1
ATOM 1114 C CA . LYS A 1 138 ? -36.321 -0.807 17.187 1.00 92.56 138 LYS A CA 1
ATOM 1115 C C . LYS A 1 138 ? -35.457 -0.743 15.926 1.00 92.56 138 LYS A C 1
ATOM 1117 O O . LYS A 1 138 ? -34.950 -1.778 15.505 1.00 92.56 138 LYS A O 1
ATOM 1122 N N . GLU A 1 139 ? -35.253 0.444 15.362 1.00 90.75 139 GLU A N 1
ATOM 1123 C CA . GLU A 1 139 ? -34.408 0.628 14.176 1.00 90.75 139 GLU A CA 1
ATOM 1124 C C . GLU A 1 139 ? -32.934 0.334 14.467 1.00 90.75 139 GLU A C 1
ATOM 1126 O O . GLU A 1 139 ? -32.302 -0.397 13.709 1.00 90.75 139 GLU A O 1
ATOM 1131 N N . ARG A 1 140 ? -32.398 0.769 15.617 1.00 90.62 140 ARG A N 1
ATOM 1132 C CA . ARG A 1 140 ? -31.040 0.385 16.045 1.00 90.62 140 ARG A CA 1
ATOM 1133 C C . ARG A 1 140 ? -30.885 -1.129 16.153 1.00 90.62 140 ARG A C 1
ATOM 1135 O O . ARG A 1 140 ? -29.911 -1.667 15.644 1.00 90.62 140 ARG A O 1
ATOM 1142 N N . LYS A 1 141 ? -31.853 -1.827 16.759 1.00 93.81 141 LYS A N 1
ATOM 1143 C CA . LYS A 1 141 ? -31.831 -3.298 16.832 1.00 93.81 141 LYS A CA 1
ATOM 1144 C C . LYS A 1 141 ? -31.822 -3.940 15.445 1.00 93.81 141 LYS A C 1
ATOM 1146 O O . LYS A 1 141 ? -31.052 -4.863 15.227 1.00 93.81 141 LYS A O 1
ATOM 1151 N N . LYS A 1 142 ? -32.640 -3.452 14.506 1.00 94.81 142 LYS A N 1
ATOM 1152 C CA . LYS A 1 142 ? -32.625 -3.949 13.121 1.00 94.81 142 LYS A CA 1
ATOM 1153 C C . LYS A 1 142 ? -31.277 -3.714 12.442 1.00 94.81 142 LYS A C 1
ATOM 1155 O O . LYS A 1 142 ? -30.786 -4.622 11.784 1.00 94.81 142 LYS A O 1
ATOM 1160 N N . LYS A 1 143 ? -30.688 -2.525 12.616 1.00 94.56 143 LYS A N 1
ATOM 1161 C CA . LYS A 1 143 ? -29.380 -2.172 12.051 1.00 94.56 143 LYS A CA 1
ATOM 1162 C C . LYS A 1 143 ? -28.277 -3.090 12.580 1.00 94.56 143 LYS A C 1
ATOM 1164 O O . LYS A 1 143 ? -27.569 -3.676 11.774 1.00 94.56 143 LYS A O 1
ATOM 1169 N N . ILE A 1 144 ? -28.218 -3.298 13.898 1.00 92.75 144 ILE A N 1
ATOM 1170 C CA . ILE A 1 144 ? -27.265 -4.224 14.532 1.00 92.75 144 ILE A CA 1
ATOM 1171 C C . ILE A 1 144 ? -27.425 -5.636 13.957 1.00 92.75 144 ILE A C 1
ATOM 1173 O O . ILE A 1 144 ? -26.450 -6.232 13.524 1.00 92.75 144 ILE A O 1
ATOM 1177 N N . VAL A 1 145 ? -28.657 -6.151 13.876 1.00 96.19 145 VAL A N 1
ATOM 1178 C CA . VAL A 1 145 ? -28.910 -7.496 13.326 1.00 96.19 145 VAL A CA 1
ATOM 1179 C C . VAL A 1 145 ? -28.498 -7.601 11.853 1.00 96.19 145 VAL A C 1
ATOM 1181 O O . VAL A 1 145 ? -27.986 -8.636 11.433 1.00 96.19 145 VAL A O 1
ATOM 1184 N N . ALA A 1 146 ? -28.710 -6.554 11.052 1.00 96.25 146 ALA A N 1
ATOM 1185 C CA . ALA A 1 146 ? -28.282 -6.535 9.655 1.00 96.25 146 ALA A CA 1
ATOM 1186 C C . ALA A 1 146 ? -26.749 -6.514 9.523 1.00 96.25 146 ALA A C 1
ATOM 1188 O O . ALA A 1 146 ? -26.200 -7.249 8.706 1.00 96.25 146 ALA A O 1
ATOM 1189 N N . GLU A 1 147 ? -26.064 -5.716 10.343 1.00 95.25 147 GLU A N 1
ATOM 1190 C CA . GLU A 1 147 ? -24.598 -5.664 10.400 1.00 95.25 147 GLU A CA 1
ATOM 1191 C C . GLU A 1 147 ? -24.005 -7.006 10.854 1.00 95.25 147 GLU A C 1
ATOM 1193 O O . GLU A 1 147 ? -23.089 -7.514 10.212 1.00 95.25 147 GLU A O 1
ATOM 1198 N N . GLU A 1 148 ? -24.573 -7.636 11.886 1.00 96.25 148 GLU A N 1
ATOM 1199 C CA . GLU A 1 148 ? -24.176 -8.976 12.337 1.00 96.25 148 GLU A CA 1
ATOM 1200 C C . GLU A 1 148 ? -24.389 -10.031 11.242 1.00 96.25 148 GLU A C 1
ATOM 1202 O O . GLU A 1 148 ? -23.508 -10.855 10.996 1.00 96.25 148 GLU A O 1
ATOM 1207 N N . MET A 1 149 ? -25.525 -9.992 10.539 1.00 97.19 149 MET A N 1
ATOM 1208 C CA . MET A 1 149 ? -25.798 -10.901 9.422 1.00 97.19 149 MET A CA 1
ATOM 1209 C C . MET A 1 149 ? -24.788 -10.717 8.283 1.00 97.19 149 MET A C 1
ATOM 1211 O O . MET A 1 149 ? -24.272 -11.704 7.758 1.00 97.19 149 MET A O 1
ATOM 1215 N N . ASN A 1 150 ? -24.475 -9.471 7.920 1.00 96.44 150 ASN A N 1
ATOM 1216 C CA . ASN A 1 150 ? -23.480 -9.172 6.891 1.00 96.44 150 ASN A CA 1
ATOM 1217 C C . ASN A 1 150 ? -22.090 -9.673 7.297 1.00 96.44 150 ASN A C 1
ATOM 1219 O O . ASN A 1 150 ? -21.445 -10.358 6.507 1.00 96.44 150 ASN A O 1
ATOM 1223 N N . ALA A 1 151 ? -21.667 -9.438 8.542 1.00 96.94 151 ALA A N 1
ATOM 1224 C CA . ALA A 1 151 ? -20.388 -9.931 9.051 1.00 96.94 151 ALA A CA 1
ATOM 1225 C C . ALA A 1 151 ? -20.296 -11.468 8.998 1.00 96.94 151 ALA A C 1
ATOM 1227 O O . ALA A 1 151 ? -19.264 -12.024 8.619 1.00 96.94 151 ALA A O 1
ATOM 1228 N N . VAL A 1 152 ? -21.382 -12.177 9.324 1.00 97.62 152 VAL A N 1
ATOM 1229 C CA . VAL A 1 152 ? -21.444 -13.644 9.213 1.00 97.62 152 VAL A CA 1
ATOM 1230 C C . VAL A 1 152 ? -21.349 -14.104 7.754 1.00 97.62 152 VAL A C 1
ATOM 1232 O O . VAL A 1 152 ? -20.663 -15.087 7.464 1.00 97.62 152 VAL A O 1
ATOM 1235 N N . ILE A 1 153 ? -22.005 -13.404 6.824 1.00 96.50 153 ILE A N 1
ATOM 1236 C CA . ILE A 1 153 ? -21.923 -13.698 5.385 1.00 96.50 153 ILE A CA 1
ATOM 1237 C C . ILE A 1 153 ? -20.492 -13.500 4.873 1.00 96.50 153 ILE A C 1
ATOM 1239 O O . ILE A 1 153 ? -19.963 -14.387 4.205 1.00 96.50 153 ILE A O 1
ATOM 1243 N N . GLU A 1 154 ? -19.839 -12.395 5.231 1.00 97.12 154 GLU A N 1
ATOM 1244 C CA . GLU A 1 154 ? -18.453 -12.113 4.846 1.00 97.12 154 GLU A CA 1
ATOM 1245 C C . GLU A 1 154 ? -17.484 -13.172 5.383 1.00 97.12 154 GLU A C 1
ATOM 1247 O O . GLU A 1 154 ? -16.644 -13.683 4.640 1.00 97.12 154 GLU A O 1
ATOM 1252 N N . GLN A 1 155 ? -17.632 -13.572 6.651 1.00 96.50 155 GLN A N 1
ATOM 1253 C CA . GLN A 1 155 ? -16.827 -14.647 7.239 1.00 96.50 155 GLN A CA 1
ATOM 1254 C C . GLN A 1 155 ? -17.038 -15.981 6.518 1.00 96.50 155 GLN A C 1
ATOM 1256 O O . GLN A 1 155 ? -16.068 -16.686 6.224 1.00 96.50 155 GLN A O 1
ATOM 1261 N N . ARG A 1 156 ? -18.291 -16.324 6.194 1.00 97.62 156 ARG A N 1
ATOM 1262 C CA . ARG A 1 156 ? -18.620 -17.523 5.414 1.00 97.62 156 ARG A CA 1
ATOM 1263 C C . ARG A 1 156 ? -17.956 -17.479 4.039 1.00 97.62 156 ARG A C 1
ATOM 1265 O O . ARG A 1 156 ? -17.363 -18.470 3.622 1.00 97.62 156 ARG A O 1
ATOM 1272 N N . ASP A 1 157 ? -18.044 -16.358 3.335 1.00 98.00 157 ASP A N 1
ATOM 1273 C CA . ASP A 1 157 ? -17.524 -16.227 1.972 1.00 98.00 157 ASP A CA 1
ATOM 1274 C C . ASP A 1 157 ? -15.989 -16.220 1.942 1.00 98.00 157 ASP A C 1
ATOM 1276 O O . ASP A 1 157 ? -15.378 -16.832 1.057 1.00 98.00 157 ASP A O 1
ATOM 1280 N N . ALA A 1 158 ? -15.351 -15.626 2.953 1.00 97.19 158 ALA A N 1
ATOM 1281 C CA . ALA A 1 158 ? -13.912 -15.725 3.165 1.00 97.19 158 ALA A CA 1
ATOM 1282 C C . ALA A 1 158 ? -13.481 -17.179 3.419 1.00 97.19 158 ALA A C 1
ATOM 1284 O O . ALA A 1 158 ? -12.547 -17.661 2.773 1.00 97.19 158 ALA A O 1
ATOM 1285 N N . ALA A 1 159 ? -14.190 -17.903 4.292 1.00 96.50 159 ALA A N 1
ATOM 1286 C CA . ALA A 1 159 ? -13.922 -19.314 4.563 1.00 96.50 159 ALA A CA 1
ATOM 1287 C C . ALA A 1 159 ? -14.116 -20.184 3.310 1.00 96.50 159 ALA A C 1
ATOM 1289 O O . ALA A 1 159 ? -13.252 -20.992 2.980 1.00 96.50 159 ALA A O 1
ATOM 1290 N N . LEU A 1 160 ? -15.193 -19.972 2.547 1.00 97.38 160 LEU A N 1
ATOM 1291 C CA . LEU A 1 160 ? -15.430 -20.672 1.279 1.00 97.38 160 LEU A CA 1
ATOM 1292 C C . LEU A 1 160 ? -14.322 -20.400 0.256 1.00 97.38 160 LEU A C 1
ATOM 1294 O O . LEU A 1 160 ? -13.898 -21.313 -0.453 1.00 97.38 160 LEU A O 1
ATOM 1298 N N . SER A 1 161 ? -13.834 -19.163 0.182 1.00 96.50 161 SER A N 1
ATOM 1299 C CA . SER A 1 161 ? -12.732 -18.794 -0.711 1.00 96.50 161 SER A CA 1
ATOM 1300 C C . SER A 1 161 ? -11.419 -19.466 -0.304 1.00 96.50 161 SER A C 1
ATOM 1302 O O . SER A 1 161 ? -10.672 -19.926 -1.167 1.00 96.50 161 SER A O 1
ATOM 1304 N N . GLN A 1 162 ? -11.154 -19.577 1.000 1.00 96.62 162 GLN A N 1
ATOM 1305 C CA . GLN A 1 162 ? -10.011 -20.328 1.521 1.00 96.62 162 GLN A CA 1
ATOM 1306 C C . GLN A 1 162 ? -10.132 -21.825 1.219 1.00 96.62 162 GLN A C 1
ATOM 1308 O O . GLN A 1 162 ? -9.174 -22.407 0.718 1.00 96.62 162 GLN A O 1
ATOM 1313 N N . CYS A 1 163 ? -11.304 -22.432 1.435 1.00 95.44 163 CYS A N 1
ATOM 1314 C CA . CYS A 1 163 ? -11.548 -23.836 1.096 1.00 95.44 163 CYS A CA 1
ATOM 1315 C C . CYS A 1 163 ? -11.287 -24.108 -0.390 1.00 95.44 163 CYS A C 1
ATOM 1317 O O . CYS A 1 163 ? -10.525 -25.013 -0.713 1.00 95.44 163 CYS A O 1
ATOM 1319 N N . LYS A 1 164 ? -11.826 -23.277 -1.294 1.00 97.00 164 LYS A N 1
ATOM 1320 C CA . LYS A 1 164 ? -11.587 -23.408 -2.743 1.00 97.00 164 LYS A CA 1
ATOM 1321 C C . LYS A 1 164 ? -10.105 -23.312 -3.109 1.00 97.00 164 LYS A C 1
ATOM 1323 O O . LYS A 1 164 ? -9.641 -24.055 -3.968 1.00 97.00 164 LYS A O 1
ATOM 1328 N N . ARG A 1 165 ? -9.356 -22.407 -2.469 1.00 96.50 165 ARG A N 1
ATOM 1329 C CA . ARG A 1 165 ? -7.909 -22.274 -2.694 1.00 96.50 165 ARG A CA 1
ATOM 1330 C C . ARG A 1 165 ? -7.162 -23.528 -2.245 1.00 96.50 165 ARG A C 1
ATOM 1332 O O . ARG A 1 165 ? -6.371 -24.066 -3.009 1.00 96.50 165 ARG A O 1
ATOM 1339 N N . LEU A 1 166 ? -7.454 -24.017 -1.042 1.00 95.94 166 LEU A N 1
ATOM 1340 C CA . LEU A 1 166 ? -6.841 -25.232 -0.506 1.00 95.94 166 LEU A CA 1
ATOM 1341 C C . LEU A 1 166 ? -7.176 -26.463 -1.361 1.00 95.94 166 LEU A C 1
ATOM 1343 O O . LEU A 1 166 ? -6.314 -27.306 -1.587 1.00 95.94 166 LEU A O 1
ATOM 1347 N N . GLU A 1 167 ? -8.398 -26.557 -1.891 1.00 95.31 167 GLU A N 1
ATOM 1348 C CA . GLU A 1 167 ? -8.788 -27.608 -2.838 1.00 95.31 167 GLU A CA 1
ATOM 1349 C C . GLU A 1 167 ? -7.968 -27.552 -4.138 1.00 95.31 167 GLU A C 1
ATOM 1351 O O . GLU A 1 167 ? -7.525 -28.593 -4.629 1.00 95.31 167 GLU A O 1
ATOM 1356 N N . GLN A 1 168 ? -7.718 -26.353 -4.676 1.00 95.56 168 GLN A N 1
ATOM 1357 C CA . GLN A 1 168 ? -6.873 -26.158 -5.860 1.00 95.56 168 GLN A CA 1
ATOM 1358 C C . GLN A 1 168 ? -5.404 -26.503 -5.590 1.00 95.56 168 GLN A C 1
ATOM 1360 O O . GLN A 1 168 ? -4.786 -27.201 -6.392 1.00 95.56 168 GLN A O 1
ATOM 1365 N N . GLU A 1 169 ? -4.850 -26.072 -4.455 1.00 94.88 169 GLU A N 1
ATOM 1366 C CA . GLU A 1 169 ? -3.485 -26.417 -4.036 1.00 94.88 169 GLU A CA 1
ATOM 1367 C C . GLU A 1 169 ? -3.320 -27.932 -3.869 1.00 94.88 169 GLU A C 1
ATOM 1369 O O . GLU A 1 169 ? -2.338 -28.513 -4.329 1.00 94.88 169 GLU A O 1
ATOM 1374 N N . LEU A 1 170 ? -4.318 -28.599 -3.281 1.00 94.19 170 LEU A N 1
ATOM 1375 C CA . LEU A 1 170 ? -4.343 -30.052 -3.136 1.00 94.19 170 LEU A CA 1
ATOM 1376 C C . LEU A 1 170 ? -4.375 -30.743 -4.507 1.00 94.19 170 LEU A C 1
ATOM 1378 O O . LEU A 1 170 ? -3.640 -31.709 -4.723 1.00 94.19 170 LEU A O 1
ATOM 1382 N N . HIS A 1 171 ? -5.187 -30.250 -5.447 1.00 93.75 171 HIS A N 1
ATOM 1383 C CA . HIS A 1 171 ? -5.201 -30.763 -6.818 1.00 93.75 171 HIS A CA 1
ATOM 1384 C C . HIS A 1 171 ? -3.830 -30.615 -7.485 1.00 93.75 171 HIS A C 1
ATOM 1386 O O . HIS A 1 171 ? -3.305 -31.585 -8.028 1.00 93.75 171 HIS A O 1
ATOM 1392 N N . HIS A 1 172 ? -3.216 -29.437 -7.372 1.00 91.94 172 HIS A N 1
ATOM 1393 C CA . HIS A 1 172 ? -1.907 -29.168 -7.955 1.00 91.94 172 HIS A CA 1
ATOM 1394 C C . HIS A 1 172 ? -0.811 -30.060 -7.354 1.00 91.94 172 HIS A C 1
ATOM 1396 O O . HIS A 1 172 ? -0.022 -30.649 -8.088 1.00 91.94 172 HIS A O 1
ATOM 1402 N N . LEU A 1 173 ? -0.807 -30.254 -6.031 1.00 89.69 173 LEU A N 1
ATOM 1403 C CA . LEU A 1 173 ? 0.111 -31.179 -5.358 1.00 89.69 173 LEU A CA 1
ATOM 1404 C C . LEU A 1 173 ? -0.109 -32.635 -5.785 1.00 89.69 173 LEU A C 1
ATOM 1406 O O . LEU A 1 173 ? 0.854 -33.397 -5.894 1.00 89.69 173 LEU A O 1
ATOM 1410 N N . LYS A 1 174 ? -1.356 -33.054 -6.029 1.00 88.38 174 LYS A N 1
ATOM 1411 C CA . LYS A 1 174 ? -1.651 -34.392 -6.568 1.00 88.38 174 LYS A CA 1
ATOM 1412 C C . LYS A 1 174 ? -1.102 -34.558 -7.984 1.00 88.38 174 LYS A C 1
ATOM 1414 O O . LYS A 1 174 ? -0.447 -35.563 -8.249 1.00 88.38 174 LYS A O 1
ATOM 1419 N N . GLU A 1 175 ? -1.307 -33.578 -8.861 1.00 85.25 175 GLU A N 1
ATOM 1420 C CA . GLU A 1 175 ? -0.751 -33.580 -10.221 1.00 85.25 175 GLU A CA 1
ATOM 1421 C C . GLU A 1 175 ? 0.782 -33.561 -10.213 1.00 85.25 175 GLU A C 1
ATOM 1423 O O . GLU A 1 175 ? 1.421 -34.335 -10.928 1.00 85.25 175 GLU A O 1
ATOM 1428 N N . GLN A 1 176 ? 1.392 -32.735 -9.362 1.00 82.19 176 GLN A N 1
ATOM 1429 C CA . GLN A 1 176 ? 2.842 -32.675 -9.196 1.00 82.19 176 GLN A CA 1
ATOM 1430 C C . GLN A 1 176 ? 3.403 -34.015 -8.701 1.00 82.19 176 GLN A C 1
ATOM 1432 O O . GLN A 1 176 ? 4.362 -34.529 -9.265 1.00 82.19 176 GLN A O 1
ATOM 1437 N N . ASN A 1 177 ? 2.781 -34.646 -7.703 1.00 76.75 177 ASN A N 1
ATOM 1438 C CA . ASN A 1 177 ? 3.211 -35.967 -7.237 1.00 76.75 177 ASN A CA 1
ATOM 1439 C C . ASN A 1 177 ? 3.053 -37.049 -8.313 1.00 76.75 177 ASN A C 1
ATOM 1441 O O . ASN A 1 177 ? 3.923 -37.906 -8.460 1.00 76.75 177 ASN A O 1
ATOM 1445 N N . GLN A 1 178 ? 1.972 -37.009 -9.093 1.00 75.06 178 GLN A N 1
ATOM 1446 C CA . GLN A 1 178 ? 1.746 -37.977 -10.164 1.00 75.06 178 GLN A CA 1
ATOM 1447 C C . GLN A 1 178 ? 2.731 -37.793 -11.331 1.00 75.06 178 GLN A C 1
ATOM 1449 O O . GLN A 1 178 ? 3.215 -38.773 -11.896 1.00 75.06 178 GLN A O 1
ATOM 1454 N N . THR A 1 179 ? 3.085 -36.551 -11.666 1.00 68.31 179 THR A N 1
ATOM 1455 C CA . THR A 1 179 ? 4.109 -36.240 -12.678 1.00 68.31 179 THR A CA 1
ATOM 1456 C C . THR A 1 179 ? 5.529 -36.562 -12.193 1.00 68.31 179 THR A C 1
ATOM 1458 O O . THR A 1 179 ? 6.332 -37.071 -12.978 1.00 68.31 179 THR A O 1
ATOM 1461 N N . SER A 1 180 ? 5.827 -36.372 -10.904 1.00 62.44 180 SER A N 1
ATOM 1462 C CA . SER A 1 180 ? 7.090 -36.787 -10.274 1.00 62.44 180 SER A CA 1
ATOM 1463 C C . SER A 1 180 ? 7.243 -38.310 -10.203 1.00 62.44 180 SER A C 1
ATOM 1465 O O . SER A 1 180 ? 8.319 -38.828 -10.499 1.00 62.44 180 SER A O 1
ATOM 1467 N N . ALA A 1 181 ? 6.170 -39.053 -9.899 1.00 58.75 181 ALA A N 1
ATOM 1468 C CA . ALA A 1 181 ? 6.182 -40.520 -9.882 1.00 58.75 181 ALA A CA 1
ATOM 1469 C C . ALA A 1 181 ? 6.443 -41.138 -11.270 1.00 58.75 181 ALA A C 1
ATOM 1471 O O . ALA A 1 181 ? 7.036 -42.211 -11.371 1.00 58.75 181 ALA A O 1
ATOM 1472 N N . ASN A 1 182 ? 6.058 -40.443 -12.345 1.00 57.84 182 ASN A N 1
ATOM 1473 C CA . ASN A 1 182 ? 6.253 -40.899 -13.724 1.00 57.84 182 ASN A CA 1
ATOM 1474 C C . ASN A 1 182 ? 7.632 -40.540 -14.315 1.00 57.84 182 ASN A C 1
ATOM 1476 O O . ASN A 1 182 ? 7.956 -40.986 -15.414 1.00 57.84 182 ASN A O 1
ATOM 1480 N N . ASN A 1 183 ? 8.473 -39.781 -13.599 1.00 56.12 183 ASN A N 1
ATOM 1481 C CA . ASN A 1 183 ? 9.816 -39.401 -14.039 1.00 56.12 183 ASN A CA 1
ATOM 1482 C C . ASN A 1 183 ? 10.899 -40.104 -13.205 1.00 56.12 183 ASN A C 1
ATOM 1484 O O . ASN A 1 183 ? 11.414 -39.568 -12.225 1.00 56.12 183 ASN A O 1
ATOM 1488 N N . THR A 1 184 ? 11.335 -41.286 -13.650 1.00 56.09 184 THR A N 1
ATOM 1489 C CA . THR A 1 184 ? 12.375 -42.103 -12.986 1.00 56.09 184 THR A CA 1
ATOM 1490 C C . THR A 1 184 ? 13.707 -41.358 -12.770 1.00 56.09 184 THR A C 1
ATOM 1492 O O . THR A 1 184 ? 14.460 -41.701 -11.865 1.00 56.09 184 THR A O 1
ATOM 1495 N N . ARG A 1 185 ? 13.998 -40.304 -13.552 1.00 57.41 185 ARG A N 1
ATOM 1496 C CA . ARG A 1 185 ? 15.193 -39.451 -13.381 1.00 57.41 185 ARG A CA 1
ATOM 1497 C C . ARG A 1 185 ? 15.135 -38.524 -12.159 1.00 57.41 185 ARG A C 1
ATOM 1499 O O . ARG A 1 185 ? 16.193 -38.193 -11.625 1.00 57.41 185 ARG A O 1
ATOM 1506 N N . HIS A 1 186 ? 13.947 -38.106 -11.716 1.00 53.94 186 HIS A N 1
ATOM 1507 C CA . HIS A 1 186 ? 13.805 -37.102 -10.652 1.00 53.94 186 HIS A CA 1
ATOM 1508 C C . HIS A 1 186 ? 14.025 -37.700 -9.254 1.00 53.94 186 HIS A C 1
ATOM 1510 O O . HIS A 1 186 ? 14.700 -37.092 -8.426 1.00 53.94 186 HIS A O 1
ATOM 1516 N N . LEU A 1 187 ? 13.584 -38.946 -9.043 1.00 54.97 187 LEU A N 1
ATOM 1517 C CA . LEU A 1 187 ? 13.790 -39.694 -7.794 1.00 54.97 187 LEU A CA 1
ATOM 1518 C C . LEU A 1 187 ? 15.276 -39.820 -7.420 1.00 54.97 187 LEU A C 1
ATOM 1520 O O . LEU A 1 187 ? 15.634 -39.730 -6.251 1.00 54.97 187 LEU A O 1
ATOM 1524 N N . THR A 1 188 ? 16.168 -39.985 -8.401 1.00 57.31 188 THR A N 1
ATOM 1525 C CA . THR A 1 188 ? 17.620 -40.062 -8.163 1.00 57.31 188 THR A CA 1
ATOM 1526 C C . THR A 1 188 ? 18.262 -38.723 -7.800 1.00 57.31 188 THR A C 1
ATOM 1528 O O . THR A 1 188 ? 19.211 -38.704 -7.019 1.00 57.31 188 THR A O 1
ATOM 1531 N N . ALA A 1 189 ? 17.770 -37.607 -8.344 1.00 60.81 189 ALA A N 1
ATOM 1532 C CA . ALA A 1 189 ? 18.318 -36.280 -8.055 1.00 60.81 189 ALA A CA 1
ATOM 1533 C C . ALA A 1 189 ? 17.882 -35.788 -6.668 1.00 60.81 189 ALA A C 1
ATOM 1535 O O . ALA A 1 189 ? 18.713 -35.336 -5.882 1.00 60.81 189 ALA A O 1
ATOM 1536 N N . GLU A 1 190 ? 16.603 -35.968 -6.338 1.00 60.28 190 GLU A N 1
ATOM 1537 C CA . GLU A 1 190 ? 16.033 -35.579 -5.048 1.00 60.28 190 GLU A CA 1
ATOM 1538 C C . GLU A 1 190 ? 16.615 -36.422 -3.902 1.00 60.28 190 GLU A C 1
ATOM 1540 O O . GLU A 1 190 ? 17.004 -35.881 -2.872 1.00 60.28 190 GLU A O 1
ATOM 1545 N N . ASN A 1 191 ? 16.830 -37.727 -4.121 1.00 68.38 191 ASN A N 1
ATOM 1546 C CA . ASN A 1 191 ? 17.484 -38.592 -3.135 1.00 68.38 191 ASN A CA 1
ATOM 1547 C C . ASN A 1 191 ? 18.948 -38.194 -2.870 1.00 68.38 191 ASN A C 1
ATOM 1549 O O . ASN A 1 191 ? 19.418 -38.270 -1.735 1.00 68.38 191 ASN A O 1
ATOM 1553 N N . ASN A 1 192 ? 19.677 -37.746 -3.896 1.00 73.25 192 ASN A N 1
ATOM 1554 C CA . ASN A 1 192 ? 21.049 -37.266 -3.725 1.00 73.25 192 ASN A CA 1
ATOM 1555 C C . ASN A 1 192 ? 21.094 -35.928 -2.973 1.00 73.25 192 ASN A C 1
ATOM 1557 O O . ASN A 1 192 ? 21.959 -35.742 -2.116 1.00 73.25 192 ASN A O 1
ATOM 1561 N N . GLN A 1 193 ? 20.147 -35.027 -3.240 1.00 76.56 193 GLN A N 1
ATOM 1562 C CA . GLN A 1 193 ? 20.044 -33.748 -2.540 1.00 76.56 193 GLN A CA 1
ATOM 1563 C C . GLN A 1 193 ? 19.605 -33.927 -1.078 1.00 76.56 193 GLN A C 1
ATOM 1565 O O . GLN A 1 193 ? 20.175 -33.309 -0.182 1.00 76.56 193 GLN A O 1
ATOM 1570 N N . GLU A 1 194 ? 18.675 -34.844 -0.809 1.00 78.25 194 GLU A N 1
ATOM 1571 C CA . GLU A 1 194 ? 18.253 -35.202 0.549 1.00 78.25 194 GLU A CA 1
ATOM 1572 C C . GLU A 1 194 ? 19.409 -35.805 1.367 1.00 78.25 194 GLU A C 1
ATOM 1574 O O . GLU A 1 194 ? 19.585 -35.476 2.542 1.00 78.25 194 GLU A O 1
ATOM 1579 N N . ARG A 1 195 ? 20.247 -36.655 0.753 1.00 79.69 195 ARG A N 1
ATOM 1580 C CA . ARG A 1 195 ? 21.455 -37.187 1.409 1.00 79.69 195 ARG A CA 1
ATOM 1581 C C . ARG A 1 195 ? 22.475 -36.096 1.726 1.00 79.69 195 ARG A C 1
ATOM 1583 O O . ARG A 1 195 ? 23.073 -36.148 2.797 1.00 79.69 195 ARG A O 1
ATOM 1590 N N . ALA A 1 196 ? 22.661 -35.126 0.830 1.00 82.69 196 ALA A N 1
ATOM 1591 C CA . ALA A 1 196 ? 23.572 -34.006 1.056 1.00 82.69 196 ALA A CA 1
ATOM 1592 C C . ALA A 1 196 ? 23.113 -33.142 2.243 1.00 82.69 196 ALA A C 1
ATOM 1594 O O . ALA A 1 196 ? 23.893 -32.905 3.161 1.00 82.69 196 ALA A O 1
ATOM 1595 N N . LEU A 1 197 ? 21.826 -32.781 2.286 1.00 85.25 197 LEU A N 1
ATOM 1596 C CA . LEU A 1 197 ? 21.251 -32.009 3.394 1.00 85.25 197 LEU A CA 1
ATOM 1597 C C . LEU A 1 197 ? 21.306 -32.769 4.727 1.00 85.25 197 LEU A C 1
ATOM 1599 O O . LEU A 1 197 ? 21.577 -32.181 5.770 1.00 85.25 197 LEU A O 1
ATOM 1603 N N . LYS A 1 198 ? 21.097 -34.092 4.711 1.00 87.75 198 LYS A N 1
ATOM 1604 C CA . LYS A 1 198 ? 21.252 -34.934 5.909 1.00 87.75 198 LYS A CA 1
ATOM 1605 C C . LYS A 1 198 ? 22.691 -34.958 6.420 1.00 87.75 198 LYS A C 1
ATOM 1607 O O . LYS A 1 198 ? 22.892 -34.917 7.631 1.00 87.75 198 LYS A O 1
ATOM 1612 N N . ALA A 1 199 ? 23.678 -35.018 5.526 1.00 87.06 199 ALA A N 1
ATOM 1613 C CA . ALA A 1 199 ? 25.086 -34.959 5.911 1.00 87.06 199 ALA A CA 1
ATOM 1614 C C . ALA A 1 199 ? 25.439 -33.600 6.538 1.00 87.06 199 ALA A C 1
ATOM 1616 O O . ALA A 1 199 ? 26.062 -33.568 7.596 1.00 87.06 199 ALA A O 1
ATOM 1617 N N . GLU A 1 200 ? 24.970 -32.503 5.940 1.00 90.75 200 GLU A N 1
ATOM 1618 C CA . GLU A 1 200 ? 25.192 -31.138 6.435 1.00 90.75 200 GLU A CA 1
ATOM 1619 C C . GLU A 1 200 ? 24.523 -30.885 7.799 1.00 90.75 200 GLU A C 1
ATOM 1621 O O . GLU A 1 200 ? 25.092 -30.248 8.687 1.00 90.75 200 GLU A O 1
ATOM 1626 N N . LEU A 1 201 ? 23.333 -31.450 8.022 1.00 91.19 201 LEU A N 1
ATOM 1627 C CA . LEU A 1 201 ? 22.649 -31.363 9.313 1.00 91.19 201 LEU A CA 1
ATOM 1628 C C . LEU A 1 201 ? 23.431 -32.092 10.414 1.00 91.19 201 LEU A C 1
ATOM 1630 O O . LEU A 1 201 ? 23.568 -31.571 11.521 1.00 91.19 201 LEU A O 1
ATOM 1634 N N . ILE A 1 202 ? 23.980 -33.272 10.110 1.00 93.12 202 ILE A N 1
ATOM 1635 C CA . ILE A 1 202 ? 24.804 -34.033 11.058 1.00 93.12 202 ILE A CA 1
ATOM 1636 C C . ILE A 1 202 ? 26.078 -33.258 11.411 1.00 93.12 202 ILE A C 1
ATOM 1638 O O . ILE A 1 202 ? 26.418 -33.179 12.593 1.00 93.12 202 ILE A O 1
ATOM 1642 N N . THR A 1 203 ? 26.763 -32.657 10.432 1.00 92.75 203 THR A N 1
ATOM 1643 C CA . THR A 1 203 ? 27.969 -31.856 10.702 1.00 92.75 203 THR A CA 1
ATOM 1644 C C . THR A 1 203 ? 27.646 -30.638 11.558 1.00 92.75 203 THR A C 1
ATOM 1646 O O . THR A 1 203 ? 28.310 -30.410 12.566 1.00 92.75 203 THR A O 1
ATOM 1649 N N . LEU A 1 204 ? 26.566 -29.916 11.243 1.00 92.38 204 LEU A N 1
ATOM 1650 C CA . LEU A 1 204 ? 26.140 -28.756 12.026 1.00 92.38 204 LEU A CA 1
ATOM 1651 C C . LEU A 1 204 ? 25.769 -29.143 13.467 1.00 92.38 204 LEU A C 1
ATOM 1653 O O . LEU A 1 204 ? 26.053 -28.413 14.418 1.00 92.38 204 LEU A O 1
ATOM 1657 N N . GLN A 1 205 ? 25.144 -30.307 13.652 1.00 92.00 205 GLN A N 1
ATOM 1658 C CA . GLN A 1 205 ? 24.799 -30.812 14.976 1.00 92.00 205 GLN A CA 1
ATOM 1659 C C . GLN A 1 205 ? 26.047 -31.169 15.797 1.00 92.00 205 GLN A C 1
ATOM 1661 O O . GLN A 1 205 ? 26.103 -30.838 16.982 1.00 92.00 205 GLN A O 1
ATOM 1666 N N . GLN A 1 206 ? 27.058 -31.776 15.170 1.00 93.88 206 GLN A N 1
ATOM 1667 C CA . GLN A 1 206 ? 28.346 -32.060 15.809 1.00 93.88 206 GLN A CA 1
ATOM 1668 C C . GLN A 1 206 ? 29.091 -30.773 16.190 1.00 93.88 206 GLN A C 1
ATOM 1670 O O . GLN A 1 206 ? 29.600 -30.669 17.306 1.00 93.88 206 GLN A O 1
ATOM 1675 N N . GLU A 1 207 ? 29.108 -29.770 15.309 1.00 93.50 207 GLU A N 1
ATOM 1676 C CA . GLU A 1 207 ? 29.705 -28.459 15.591 1.00 93.50 207 GLU A CA 1
ATOM 1677 C C . GLU A 1 207 ? 28.999 -27.754 16.753 1.00 93.50 207 GLU A C 1
ATOM 1679 O O . GLU A 1 207 ? 29.651 -27.280 17.686 1.00 93.50 207 GLU A O 1
ATOM 1684 N N . LYS A 1 208 ? 27.659 -27.748 16.756 1.00 93.81 208 LYS A N 1
ATOM 1685 C CA . LYS A 1 208 ? 26.859 -27.201 17.859 1.00 93.81 208 LYS A CA 1
ATOM 1686 C C . LYS A 1 208 ? 27.206 -27.870 19.187 1.00 93.81 208 LYS A C 1
ATOM 1688 O O . LYS A 1 208 ? 27.330 -27.188 20.204 1.00 93.81 208 LYS A O 1
ATOM 1693 N N . GLU A 1 209 ? 27.336 -29.193 19.200 1.00 94.62 209 GLU A N 1
ATOM 1694 C CA . GLU A 1 209 ? 27.657 -29.937 20.416 1.00 94.62 209 GLU A CA 1
ATOM 1695 C C . GLU A 1 209 ? 29.086 -29.658 20.903 1.00 94.62 209 GLU A C 1
ATOM 1697 O O . GLU A 1 209 ? 29.291 -29.453 22.102 1.00 94.62 209 GLU A O 1
ATOM 1702 N N . ALA A 1 210 ? 30.053 -29.531 19.990 1.00 95.06 210 ALA A N 1
ATOM 1703 C CA . ALA A 1 210 ? 31.421 -29.132 20.318 1.00 95.06 210 ALA A CA 1
ATOM 1704 C C . ALA A 1 210 ? 31.485 -27.722 20.934 1.00 95.06 210 ALA A C 1
ATOM 1706 O O . ALA A 1 210 ? 32.130 -27.525 21.968 1.00 95.06 210 ALA A O 1
ATOM 1707 N N . VAL A 1 211 ? 30.763 -26.753 20.357 1.00 95.38 211 VAL A N 1
ATOM 1708 C CA . VAL A 1 211 ? 30.668 -25.386 20.899 1.00 95.38 211 VAL A CA 1
ATOM 1709 C C . VAL A 1 211 ? 30.020 -25.394 22.283 1.00 95.38 211 VAL A C 1
ATOM 1711 O O . VAL A 1 211 ? 30.519 -24.755 23.205 1.00 95.38 211 VAL A O 1
ATOM 1714 N N . LEU A 1 212 ? 28.947 -26.165 22.473 1.00 95.69 212 LEU A N 1
ATOM 1715 C CA . LEU A 1 212 ? 28.264 -26.265 23.764 1.00 95.69 212 LEU A CA 1
ATOM 1716 C C . LEU A 1 212 ? 29.185 -26.850 24.847 1.00 95.69 212 LEU A C 1
ATOM 1718 O O . LEU A 1 212 ? 29.207 -26.355 25.976 1.00 95.69 212 LEU A O 1
ATOM 1722 N N . GLN A 1 213 ? 29.988 -27.862 24.510 1.00 95.31 213 GLN A N 1
ATOM 1723 C CA . GLN A 1 213 ? 31.007 -28.396 25.417 1.00 95.31 213 GLN A CA 1
ATOM 1724 C C . GLN A 1 213 ? 32.079 -27.354 25.760 1.00 95.31 213 GLN A C 1
ATOM 1726 O O . GLN A 1 213 ? 32.500 -27.273 26.914 1.00 95.31 213 GLN A O 1
ATOM 1731 N N . GLN A 1 214 ? 32.505 -26.537 24.795 1.00 95.50 214 GLN A N 1
ATOM 1732 C CA . GLN A 1 214 ? 33.454 -25.453 25.045 1.00 95.50 214 GLN A CA 1
ATOM 1733 C C . GLN A 1 214 ? 32.863 -24.379 25.970 1.00 95.50 214 GLN A C 1
ATOM 1735 O O . GLN A 1 214 ? 33.535 -23.951 26.908 1.00 95.50 214 GLN A O 1
ATOM 1740 N N . CYS A 1 215 ? 31.602 -23.987 25.765 1.00 94.50 215 CYS A N 1
ATOM 1741 C CA . CYS A 1 215 ? 30.908 -23.040 26.638 1.00 94.50 215 CYS A CA 1
ATOM 1742 C C . CYS A 1 215 ? 30.838 -23.539 28.086 1.00 94.50 215 CYS A C 1
ATOM 1744 O O . CYS A 1 215 ? 31.118 -22.765 28.997 1.00 94.50 215 CYS A O 1
ATOM 1746 N N . LYS A 1 216 ? 30.539 -24.828 28.302 1.00 96.00 216 LYS A N 1
ATOM 1747 C CA . LYS A 1 216 ? 30.522 -25.424 29.649 1.00 96.00 216 LYS A CA 1
ATOM 1748 C C . LYS A 1 216 ? 31.880 -25.330 30.347 1.00 96.00 216 LYS A C 1
ATOM 1750 O O . LYS A 1 216 ? 31.936 -24.919 31.499 1.00 96.00 216 LYS A O 1
ATOM 1755 N N . LYS A 1 217 ? 32.976 -25.636 29.642 1.00 95.69 217 LYS A N 1
ATOM 1756 C CA . LYS A 1 217 ? 34.337 -25.515 30.199 1.00 95.69 217 LYS A CA 1
ATOM 1757 C C . LYS A 1 217 ? 34.663 -24.078 30.606 1.00 95.69 217 LYS A C 1
ATOM 1759 O O . LYS A 1 217 ? 35.159 -23.844 31.701 1.00 95.69 217 LYS A O 1
ATOM 1764 N N . LEU A 1 218 ? 34.339 -23.110 29.747 1.00 95.38 218 LEU A N 1
ATOM 1765 C CA . LEU A 1 218 ? 34.545 -21.692 30.055 1.00 95.38 218 LEU A CA 1
ATOM 1766 C C . LEU A 1 218 ? 33.696 -21.237 31.250 1.00 95.38 218 LEU A C 1
ATOM 1768 O O . LEU A 1 218 ? 34.148 -20.435 32.064 1.00 95.38 218 LEU A O 1
ATOM 1772 N N . GLU A 1 219 ? 32.476 -21.754 31.386 1.00 95.12 219 GLU A N 1
ATOM 1773 C CA . GLU A 1 219 ? 31.617 -21.467 32.533 1.00 95.12 219 GLU A CA 1
ATOM 1774 C C . GLU A 1 219 ? 32.208 -22.018 33.842 1.00 95.12 219 GLU A C 1
ATOM 1776 O O . GLU A 1 219 ? 32.251 -21.298 34.843 1.00 95.12 219 GLU A O 1
ATOM 1781 N N . GLU A 1 220 ? 32.740 -23.243 33.828 1.00 95.69 220 GLU A N 1
ATOM 1782 C CA . GLU A 1 220 ? 33.454 -23.849 34.962 1.00 95.69 220 GLU A CA 1
ATOM 1783 C C . GLU A 1 220 ? 34.713 -23.051 35.348 1.00 95.69 220 GLU A C 1
ATOM 1785 O O . GLU A 1 220 ? 34.963 -22.803 36.533 1.00 95.69 220 GLU A O 1
ATOM 1790 N N . GLU A 1 221 ? 35.487 -22.580 34.365 1.00 96.31 221 GLU A N 1
ATOM 1791 C CA . GLU A 1 221 ? 36.645 -21.708 34.595 1.00 96.31 221 GLU A CA 1
ATOM 1792 C C . GLU A 1 221 ? 36.230 -20.379 35.242 1.00 96.31 221 GLU A C 1
ATOM 1794 O O . GLU A 1 221 ? 36.828 -19.955 36.235 1.00 96.31 221 GLU A O 1
ATOM 1799 N N . ILE A 1 222 ? 35.163 -19.741 34.746 1.00 95.75 222 ILE A N 1
ATOM 1800 C CA . ILE A 1 222 ? 34.625 -18.503 35.328 1.00 95.75 222 ILE A CA 1
ATOM 1801 C C . ILE A 1 222 ? 34.168 -18.733 36.771 1.00 95.75 222 ILE A C 1
ATOM 1803 O O . ILE A 1 222 ? 34.442 -17.902 37.642 1.00 95.75 222 ILE A O 1
ATOM 1807 N N . GLN A 1 223 ? 33.479 -19.840 37.052 1.00 95.62 223 GLN A N 1
ATOM 1808 C CA . GLN A 1 223 ? 33.055 -20.181 38.412 1.00 95.62 223 GLN A CA 1
ATOM 1809 C C . GLN A 1 223 ? 34.262 -20.392 39.333 1.00 95.62 223 GLN A C 1
ATOM 1811 O O . GLN A 1 223 ? 34.296 -19.846 40.439 1.00 95.62 223 GLN A O 1
ATOM 1816 N N . THR A 1 224 ? 35.290 -21.093 38.855 1.00 95.62 224 THR A N 1
ATOM 1817 C CA . THR A 1 224 ? 36.543 -21.307 39.590 1.00 95.62 224 THR A CA 1
ATOM 1818 C C . THR A 1 224 ? 37.236 -19.980 39.905 1.00 95.62 224 THR A C 1
ATOM 1820 O O . THR A 1 224 ? 37.608 -19.725 41.054 1.00 95.62 224 THR A O 1
ATOM 1823 N N . LEU A 1 225 ? 37.339 -19.083 38.921 1.00 95.31 225 LEU A N 1
ATOM 1824 C CA . LEU A 1 225 ? 37.907 -17.747 39.104 1.00 95.31 225 LEU A CA 1
ATOM 1825 C C . LEU A 1 225 ? 37.100 -16.906 40.101 1.00 95.31 225 LEU A C 1
ATOM 1827 O O . LEU A 1 225 ? 37.689 -16.198 40.919 1.00 95.31 225 LEU A O 1
ATOM 1831 N N . ARG A 1 226 ? 35.764 -17.002 40.092 1.00 94.94 226 ARG A N 1
ATOM 1832 C CA . ARG A 1 226 ? 34.907 -16.320 41.078 1.00 94.94 226 ARG A CA 1
ATOM 1833 C C . ARG A 1 226 ? 35.171 -16.810 42.497 1.00 94.94 226 ARG A C 1
ATOM 1835 O O . ARG A 1 226 ? 35.294 -15.980 43.399 1.00 94.94 226 ARG A O 1
ATOM 1842 N N . ILE A 1 227 ? 35.292 -18.125 42.695 1.00 94.44 227 ILE A N 1
ATOM 1843 C CA . ILE A 1 227 ? 35.629 -18.705 44.001 1.00 94.44 227 ILE A CA 1
ATOM 1844 C C . ILE A 1 227 ? 36.999 -18.194 44.447 1.00 94.44 227 ILE A C 1
ATOM 1846 O O . ILE A 1 227 ? 37.114 -17.655 45.548 1.00 94.44 227 ILE A O 1
ATOM 1850 N N . TYR A 1 228 ? 38.009 -18.269 43.577 1.00 94.38 228 TYR A N 1
ATOM 1851 C CA . TYR A 1 228 ? 39.360 -17.805 43.888 1.00 94.38 228 TYR A CA 1
ATOM 1852 C C . TYR A 1 228 ? 39.389 -16.319 44.275 1.00 94.38 228 TYR A C 1
ATOM 1854 O O . TYR A 1 228 ? 39.958 -15.950 45.303 1.00 94.38 228 TYR A O 1
ATOM 1862 N N . TYR A 1 229 ? 38.705 -15.467 43.507 1.00 93.88 229 TYR A N 1
ATOM 1863 C CA . TYR A 1 229 ? 38.588 -14.041 43.809 1.00 93.88 229 TYR A CA 1
ATOM 1864 C C . TYR A 1 229 ? 37.876 -13.788 45.145 1.00 93.88 229 TYR A C 1
ATOM 1866 O O . TYR A 1 229 ? 38.330 -12.965 45.941 1.00 93.88 229 TYR A O 1
ATOM 1874 N N . SER A 1 230 ? 36.780 -14.504 45.419 1.00 92.50 230 SER A N 1
ATOM 1875 C CA . SER A 1 230 ? 36.041 -14.368 46.679 1.00 92.50 230 SER A CA 1
ATOM 1876 C C . SER A 1 230 ? 36.890 -14.768 47.888 1.00 92.50 230 SER A C 1
ATOM 1878 O O . SER A 1 230 ? 36.953 -14.016 48.860 1.00 92.50 230 SER A O 1
ATOM 1880 N N . LEU A 1 231 ? 37.625 -15.879 47.789 1.00 92.75 231 LEU A N 1
ATOM 1881 C CA . LEU A 1 231 ? 38.525 -16.349 48.834 1.00 92.75 231 LEU A CA 1
ATOM 1882 C C . LEU A 1 231 ? 39.653 -15.345 49.075 1.00 92.75 231 LEU A C 1
ATOM 1884 O O . LEU A 1 231 ? 39.910 -14.972 50.217 1.00 92.75 231 LEU A O 1
ATOM 1888 N N . HIS A 1 232 ? 40.288 -14.858 48.006 1.00 92.00 232 HIS A N 1
ATOM 1889 C CA . HIS A 1 232 ? 41.333 -13.844 48.107 1.00 92.00 232 HIS A CA 1
ATOM 1890 C C . HIS A 1 232 ? 40.814 -12.564 48.779 1.00 92.00 232 HIS A C 1
ATOM 1892 O O . HIS A 1 232 ? 41.470 -12.010 49.661 1.00 92.00 232 HIS A O 1
ATOM 1898 N N . LYS A 1 233 ? 39.608 -12.108 48.416 1.00 90.69 233 LYS A N 1
ATOM 1899 C CA . LYS A 1 233 ? 38.967 -10.942 49.036 1.00 90.69 233 LYS A CA 1
ATOM 1900 C C . LYS A 1 233 ? 38.712 -11.159 50.530 1.00 90.69 233 LYS A C 1
ATOM 1902 O O . LYS A 1 233 ? 39.029 -10.276 51.324 1.00 90.69 233 LYS A O 1
ATOM 1907 N N . SER A 1 234 ? 38.194 -12.323 50.923 1.00 86.88 234 SER A N 1
ATOM 1908 C CA . SER A 1 234 ? 37.962 -12.668 52.331 1.00 86.88 234 SER A CA 1
ATOM 1909 C C . SER A 1 234 ? 39.261 -12.784 53.131 1.00 86.88 234 SER A C 1
ATOM 1911 O O . SER A 1 234 ? 39.333 -12.272 54.245 1.00 86.88 234 SER A O 1
ATOM 1913 N N . LEU A 1 235 ? 40.307 -13.395 52.568 1.00 87.62 235 LEU A N 1
ATOM 1914 C CA . LEU A 1 235 ? 41.624 -13.489 53.209 1.00 87.62 235 LEU A CA 1
ATOM 1915 C C . LEU A 1 235 ? 42.271 -12.110 53.379 1.00 87.62 235 LEU A C 1
ATOM 1917 O O . LEU A 1 235 ? 42.803 -11.815 54.446 1.00 87.62 235 LEU A O 1
ATOM 1921 N N . SER A 1 236 ? 42.167 -11.242 52.371 1.00 83.31 236 SER A N 1
ATOM 1922 C CA . SER A 1 236 ? 42.661 -9.863 52.445 1.00 83.31 236 SER A CA 1
ATOM 1923 C C . SER A 1 236 ? 41.924 -9.043 53.513 1.00 83.31 236 SER A C 1
ATOM 1925 O O . SER A 1 236 ? 42.562 -8.351 54.306 1.00 83.31 236 SER A O 1
ATOM 1927 N N . GLN A 1 237 ? 40.596 -9.179 53.611 1.00 83.25 237 GLN A N 1
ATOM 1928 C CA . GLN A 1 237 ? 39.817 -8.575 54.699 1.00 83.25 237 GLN A CA 1
ATOM 1929 C C . GLN A 1 237 ? 40.218 -9.135 56.072 1.00 83.25 237 GLN A C 1
ATOM 1931 O O . GLN A 1 237 ? 40.366 -8.374 57.025 1.00 83.25 237 GLN A O 1
ATOM 1936 N N . GLY A 1 238 ? 40.448 -10.448 56.172 1.00 77.12 238 GLY A N 1
ATOM 1937 C CA . GLY A 1 238 ? 40.929 -11.095 57.393 1.00 77.12 238 GLY A CA 1
ATOM 1938 C C . GLY A 1 238 ? 42.310 -10.602 57.831 1.00 77.12 238 GLY A C 1
ATOM 1939 O O . GLY A 1 238 ? 42.520 -10.365 59.018 1.00 77.12 238 GLY A O 1
ATOM 1940 N N . MET A 1 239 ? 43.235 -10.385 56.889 1.00 75.38 239 MET A N 1
ATOM 1941 C CA . MET A 1 239 ? 44.544 -9.784 57.175 1.00 75.38 239 MET A CA 1
ATOM 1942 C C . MET A 1 239 ? 44.398 -8.360 57.717 1.00 75.38 239 MET A C 1
ATOM 1944 O O . MET A 1 239 ? 44.956 -8.059 58.766 1.00 75.38 239 MET A O 1
ATOM 1948 N N . SER A 1 240 ? 43.568 -7.524 57.086 1.00 78.81 240 SER A N 1
ATOM 1949 C CA . SER A 1 240 ? 43.311 -6.160 57.566 1.00 78.81 240 SER A CA 1
ATOM 1950 C C . SER A 1 240 ? 42.701 -6.131 58.976 1.00 78.81 240 SER A C 1
ATOM 1952 O O . SER A 1 240 ? 43.125 -5.332 59.813 1.00 78.81 240 SER A O 1
ATOM 1954 N N . LEU A 1 241 ? 41.754 -7.028 59.275 1.00 79.00 241 LEU A N 1
ATOM 1955 C CA . LEU A 1 241 ? 41.184 -7.161 60.620 1.00 79.00 241 LEU A CA 1
ATOM 1956 C C . LEU A 1 241 ? 42.224 -7.645 61.636 1.00 79.00 241 LEU A C 1
ATOM 1958 O O . LEU A 1 241 ? 42.235 -7.165 62.769 1.00 79.00 241 LEU A O 1
ATOM 1962 N N . LYS A 1 242 ? 43.104 -8.575 61.250 1.00 80.88 242 LYS A N 1
ATOM 1963 C CA . LYS A 1 242 ? 44.187 -9.067 62.109 1.00 80.88 242 LYS A CA 1
ATOM 1964 C C . LYS A 1 242 ? 45.183 -7.958 62.447 1.00 80.88 242 LYS A C 1
ATOM 1966 O O . LYS A 1 242 ? 45.569 -7.837 63.607 1.00 80.88 242 LYS A O 1
ATOM 1971 N N . ASP A 1 243 ? 45.540 -7.122 61.479 1.00 81.12 243 ASP A N 1
ATOM 1972 C CA . ASP A 1 243 ? 46.424 -5.977 61.704 1.00 81.12 243 ASP A CA 1
ATOM 1973 C C . ASP A 1 243 ? 45.786 -4.965 62.669 1.00 81.12 243 ASP A C 1
ATOM 1975 O O . ASP A 1 243 ? 46.435 -4.510 63.611 1.00 81.12 243 ASP A O 1
ATOM 1979 N N . GLN A 1 244 ? 44.482 -4.700 62.531 1.00 81.75 244 GLN A N 1
ATOM 1980 C CA . GLN A 1 244 ? 43.738 -3.840 63.459 1.00 81.75 244 GLN A CA 1
ATOM 1981 C C . GLN A 1 244 ? 43.689 -4.407 64.890 1.00 81.75 244 GLN A C 1
ATOM 1983 O O . GLN A 1 244 ? 43.862 -3.665 65.865 1.00 81.75 244 GLN A O 1
ATOM 1988 N N . HIS A 1 245 ? 43.484 -5.720 65.033 1.00 80.00 245 HIS A N 1
ATOM 1989 C CA . HIS A 1 245 ? 43.538 -6.390 66.334 1.00 80.00 245 HIS A CA 1
ATOM 1990 C C . HIS A 1 245 ? 44.938 -6.312 66.940 1.00 80.00 245 HIS A C 1
ATOM 1992 O O . HIS A 1 245 ? 45.058 -5.987 68.116 1.00 80.00 245 HIS A O 1
ATOM 1998 N N . ASN A 1 246 ? 45.991 -6.528 66.149 1.00 80.38 246 ASN A N 1
ATOM 1999 C CA . ASN A 1 246 ? 47.370 -6.428 66.623 1.00 80.38 246 ASN A CA 1
ATOM 2000 C C . ASN A 1 246 ? 47.713 -5.012 67.104 1.00 80.38 246 ASN A C 1
ATOM 2002 O O . ASN A 1 246 ? 48.328 -4.874 68.157 1.00 80.38 246 ASN A O 1
ATOM 2006 N N . CYS A 1 247 ? 47.275 -3.962 66.397 1.00 77.44 247 CYS A N 1
ATOM 2007 C CA . CYS A 1 247 ? 47.440 -2.576 66.853 1.00 77.44 247 CYS A CA 1
ATOM 2008 C C . CYS A 1 247 ? 46.698 -2.305 68.173 1.00 77.44 247 CYS A C 1
ATOM 2010 O O . CYS A 1 247 ? 47.216 -1.635 69.065 1.00 77.44 247 CYS A O 1
ATOM 2012 N N . THR A 1 248 ? 45.487 -2.842 68.324 1.00 80.75 248 THR A N 1
ATOM 2013 C CA . THR A 1 248 ? 44.692 -2.676 69.553 1.00 80.75 248 THR A CA 1
ATOM 2014 C C . THR A 1 248 ? 45.314 -3.450 70.720 1.00 80.75 248 THR A C 1
ATOM 2016 O O . THR A 1 248 ? 45.364 -2.964 71.853 1.00 80.75 248 THR A O 1
ATOM 2019 N N . PHE A 1 249 ? 45.842 -4.642 70.437 1.00 79.38 249 PHE A N 1
ATOM 2020 C CA . PHE A 1 249 ? 46.510 -5.490 71.411 1.00 79.38 249 PHE A CA 1
ATOM 2021 C C . PHE A 1 249 ? 47.825 -4.871 71.884 1.00 79.38 249 PHE A C 1
ATOM 2023 O O . PHE A 1 249 ? 48.015 -4.749 73.086 1.00 79.38 249 PHE A O 1
ATOM 2030 N N . SER A 1 250 ? 48.680 -4.381 70.981 1.00 76.75 250 SER A N 1
ATOM 2031 C CA . SER A 1 250 ? 49.937 -3.714 71.356 1.00 76.75 250 SER A CA 1
ATOM 2032 C C . SER A 1 250 ? 49.702 -2.434 72.168 1.00 76.75 250 SER A C 1
ATOM 2034 O O . SER A 1 250 ? 50.450 -2.121 73.098 1.00 76.75 250 SER A O 1
ATOM 2036 N N . THR A 1 251 ? 48.608 -1.721 71.890 1.00 79.06 251 THR A N 1
ATOM 2037 C CA . THR A 1 251 ? 48.182 -0.568 72.698 1.00 79.06 251 THR A CA 1
ATOM 2038 C C . THR A 1 251 ? 47.765 -1.002 74.108 1.00 79.06 251 THR A C 1
ATOM 2040 O O . THR A 1 251 ? 48.145 -0.378 75.095 1.00 79.06 251 THR A O 1
ATOM 2043 N N . SER A 1 252 ? 47.035 -2.113 74.226 1.00 79.69 252 SER A N 1
ATOM 2044 C CA . SER A 1 252 ? 46.615 -2.661 75.523 1.00 79.69 252 SER A CA 1
ATOM 2045 C C . SER A 1 252 ? 47.797 -3.226 76.316 1.00 79.69 252 SER A C 1
ATOM 2047 O O . SER A 1 252 ? 47.903 -2.996 77.517 1.00 79.69 252 SER A O 1
ATOM 2049 N N . GLU A 1 253 ? 48.712 -3.923 75.645 1.00 85.81 253 GLU A N 1
ATOM 2050 C CA . GLU A 1 253 ? 49.928 -4.490 76.227 1.00 85.81 253 GLU A CA 1
ATOM 2051 C C . GLU A 1 253 ? 50.862 -3.393 76.744 1.00 85.81 253 GLU A C 1
ATOM 2053 O O . GLU A 1 253 ? 51.352 -3.490 77.866 1.00 85.81 253 GLU A O 1
ATOM 2058 N N . SER A 1 254 ? 51.057 -2.308 75.986 1.00 77.75 254 SER A N 1
ATOM 2059 C CA . SER A 1 254 ? 51.848 -1.166 76.464 1.00 77.75 254 SER A CA 1
ATOM 2060 C C . SER A 1 254 ? 51.197 -0.473 77.669 1.00 77.75 254 SER A C 1
ATOM 2062 O O . SER A 1 254 ? 51.899 -0.121 78.618 1.00 77.75 254 SER A O 1
ATOM 2064 N N . GLY A 1 255 ? 49.863 -0.365 77.695 1.00 82.38 255 GLY A N 1
ATOM 2065 C CA . GLY A 1 255 ? 49.117 0.109 78.865 1.00 82.38 255 GLY A CA 1
ATOM 2066 C C . GLY A 1 255 ? 49.272 -0.797 80.093 1.00 82.38 255 GLY A C 1
ATOM 2067 O O . GLY A 1 255 ? 49.466 -0.304 81.204 1.00 82.38 255 GLY A O 1
ATOM 2068 N N . LEU A 1 256 ? 49.239 -2.121 79.905 1.00 82.44 256 LEU A N 1
ATOM 2069 C CA . LEU A 1 256 ? 49.483 -3.091 80.977 1.00 82.44 256 LEU A CA 1
ATOM 2070 C C . LEU A 1 256 ? 50.918 -3.018 81.488 1.00 82.44 256 LEU A C 1
ATOM 2072 O O . LEU A 1 256 ? 51.116 -3.008 82.697 1.00 82.44 256 LEU A O 1
ATOM 2076 N N . LYS A 1 257 ? 51.901 -2.905 80.593 1.00 82.94 257 LYS A N 1
ATOM 2077 C CA . LYS A 1 257 ? 53.314 -2.798 80.961 1.00 82.94 257 LYS A CA 1
ATOM 2078 C C . LYS A 1 257 ? 53.597 -1.524 81.750 1.00 82.94 257 LYS A C 1
ATOM 2080 O O . LYS A 1 257 ? 54.207 -1.593 82.805 1.00 82.94 257 LYS A O 1
ATOM 2085 N N . SER A 1 258 ? 53.032 -0.392 81.325 1.00 81.69 258 SER A N 1
ATOM 2086 C CA . SER A 1 258 ? 53.095 0.852 82.098 1.00 81.69 258 SER A CA 1
ATOM 2087 C C . SER A 1 258 ? 52.466 0.702 83.488 1.00 81.69 258 SER A C 1
ATOM 2089 O O . SER A 1 258 ? 52.992 1.239 84.460 1.00 81.69 258 SER A O 1
ATOM 2091 N N . ARG A 1 259 ? 51.359 -0.041 83.612 1.00 83.12 259 ARG A N 1
ATOM 2092 C CA . ARG A 1 259 ? 50.747 -0.327 84.916 1.00 83.12 259 ARG A CA 1
ATOM 2093 C C . ARG A 1 259 ? 51.624 -1.243 85.773 1.00 83.12 259 ARG A C 1
ATOM 2095 O O . ARG A 1 259 ? 51.706 -1.021 86.976 1.00 83.12 259 ARG A O 1
ATOM 2102 N N . ASP A 1 260 ? 52.263 -2.240 85.175 1.00 85.06 260 ASP A N 1
ATOM 2103 C CA . ASP A 1 260 ? 53.164 -3.174 85.857 1.00 85.06 260 ASP A CA 1
ATOM 2104 C C . ASP A 1 260 ? 54.445 -2.475 86.346 1.00 85.06 260 ASP A C 1
ATOM 2106 O O . ASP A 1 260 ? 54.877 -2.678 87.482 1.00 85.06 260 ASP A O 1
ATOM 2110 N N . ASP A 1 261 ? 54.980 -1.541 85.554 1.00 85.06 261 ASP A N 1
ATOM 2111 C CA . ASP A 1 261 ? 56.087 -0.663 85.951 1.00 85.06 261 ASP A CA 1
ATOM 2112 C C . ASP A 1 261 ? 55.704 0.186 87.180 1.00 85.06 261 ASP A C 1
ATOM 2114 O O . ASP A 1 261 ? 56.478 0.305 88.134 1.00 85.06 261 ASP A O 1
ATOM 2118 N N . VAL A 1 262 ? 54.478 0.729 87.208 1.00 86.31 262 VAL A N 1
ATOM 2119 C CA . VAL A 1 262 ? 53.944 1.474 88.366 1.00 86.31 262 VAL A CA 1
ATOM 2120 C C . VAL A 1 262 ? 53.786 0.571 89.593 1.00 86.31 262 VAL A C 1
ATOM 2122 O O . VAL A 1 262 ? 54.111 0.989 90.704 1.00 86.31 262 VAL A O 1
ATOM 2125 N N . VAL A 1 263 ? 53.309 -0.664 89.421 1.00 87.75 263 VAL A N 1
ATOM 2126 C CA . VAL A 1 263 ? 53.181 -1.635 90.522 1.00 87.75 263 VAL A CA 1
ATOM 2127 C C . VAL A 1 263 ? 54.553 -2.011 91.077 1.00 87.75 263 VAL A C 1
ATOM 2129 O O . VAL A 1 263 ? 54.728 -2.024 92.294 1.00 87.75 263 VAL A O 1
ATOM 2132 N N . THR A 1 264 ? 55.535 -2.251 90.210 1.00 87.38 264 THR A N 1
ATOM 2133 C CA . THR A 1 264 ? 56.914 -2.567 90.608 1.00 87.38 264 THR A CA 1
ATOM 2134 C C . THR A 1 264 ? 57.536 -1.412 91.394 1.00 87.38 264 THR A C 1
ATOM 2136 O O . THR A 1 264 ? 58.152 -1.633 92.437 1.00 87.38 264 THR A O 1
ATOM 2139 N N . LEU A 1 265 ? 57.313 -0.168 90.952 1.00 87.38 265 LEU A N 1
ATOM 2140 C CA . LEU A 1 265 ? 57.753 1.028 91.671 1.00 87.38 265 LEU A CA 1
ATOM 2141 C C . LEU A 1 265 ? 57.118 1.123 93.067 1.00 87.38 265 LEU A C 1
ATOM 2143 O O . LEU A 1 265 ? 57.822 1.367 94.047 1.00 87.38 265 LEU A O 1
ATOM 2147 N N . LEU A 1 266 ? 55.802 0.903 93.171 1.00 87.06 266 LEU A N 1
ATOM 2148 C CA . LEU A 1 266 ? 55.089 0.903 94.452 1.00 87.06 266 LEU A CA 1
ATOM 2149 C C . LEU A 1 266 ? 55.593 -0.204 95.383 1.00 87.06 266 LEU A C 1
ATOM 2151 O O . LEU A 1 266 ? 55.757 0.031 96.577 1.00 87.06 266 LEU A O 1
ATOM 2155 N N . TYR A 1 267 ? 55.869 -1.395 94.850 1.00 86.69 267 TYR A N 1
ATOM 2156 C CA . TYR A 1 267 ? 56.399 -2.505 95.636 1.00 86.69 267 TYR A CA 1
ATOM 2157 C C . TYR A 1 267 ? 57.785 -2.176 96.212 1.00 86.69 267 TYR A C 1
ATOM 2159 O O . TYR A 1 267 ? 58.009 -2.367 97.407 1.00 86.69 267 TYR A O 1
ATOM 2167 N N . GLY A 1 268 ? 58.673 -1.577 95.410 1.00 87.25 268 GLY A N 1
ATOM 2168 C CA . GLY A 1 268 ? 59.976 -1.097 95.884 1.00 87.25 268 GLY A CA 1
ATOM 2169 C C . GLY A 1 268 ? 59.861 -0.033 96.982 1.00 87.25 268 GLY A C 1
ATOM 2170 O O . GLY A 1 268 ? 60.577 -0.094 97.980 1.00 87.25 268 GLY A O 1
ATOM 217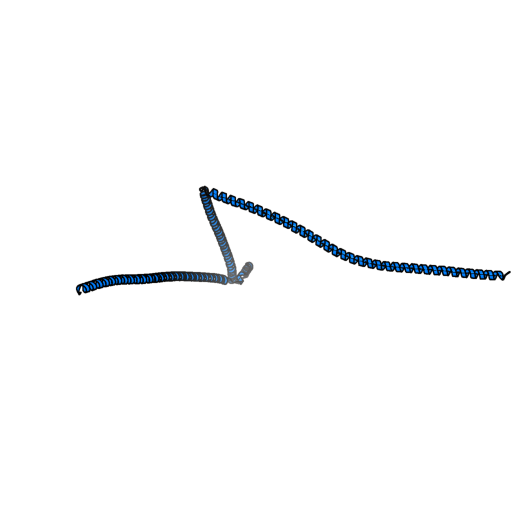1 N N . GLN A 1 269 ? 58.909 0.899 96.858 1.00 87.38 269 GLN A N 1
ATOM 2172 C CA . GLN A 1 269 ? 58.629 1.885 97.912 1.00 87.38 269 GLN A CA 1
ATOM 2173 C C . GLN A 1 269 ? 58.133 1.232 99.210 1.00 87.38 269 GLN A C 1
ATOM 2175 O O . GLN A 1 269 ? 58.519 1.655 100.300 1.00 87.38 269 GLN A O 1
ATOM 2180 N N . VAL A 1 270 ? 57.292 0.198 99.113 1.00 87.88 270 VAL A N 1
ATOM 2181 C CA . VAL A 1 270 ? 56.810 -0.558 100.279 1.00 87.88 270 VAL A CA 1
ATOM 2182 C C . VAL A 1 270 ? 57.958 -1.302 100.966 1.00 87.88 270 VAL A C 1
ATOM 2184 O O . VAL A 1 270 ? 58.052 -1.257 102.193 1.00 87.88 270 VAL A O 1
ATOM 2187 N N . GLU A 1 271 ? 58.856 -1.939 100.210 1.00 87.94 271 GLU A N 1
ATOM 2188 C CA . GLU A 1 271 ? 60.051 -2.585 100.772 1.00 87.94 271 GLU A CA 1
ATOM 2189 C C . GLU A 1 271 ? 60.993 -1.577 101.443 1.00 87.94 271 GLU A C 1
ATOM 2191 O O . GLU A 1 271 ? 61.489 -1.831 102.544 1.00 87.94 271 GLU A O 1
ATOM 2196 N N . GLU A 1 272 ? 61.203 -0.407 100.834 1.00 89.31 272 GLU A N 1
ATOM 2197 C CA . GLU A 1 272 ? 62.035 0.647 101.415 1.00 89.31 272 GLU A CA 1
ATOM 2198 C C . GLU A 1 272 ? 61.445 1.175 102.732 1.00 89.31 272 GLU A C 1
ATOM 2200 O O . GLU A 1 272 ? 62.163 1.304 103.731 1.00 89.31 272 GLU A O 1
ATOM 2205 N N . LEU A 1 273 ? 60.129 1.407 102.776 1.00 90.38 273 LEU A N 1
ATOM 2206 C CA . LEU A 1 273 ? 59.409 1.776 103.998 1.00 90.38 273 LEU A CA 1
ATOM 2207 C C . LEU A 1 273 ? 59.514 0.685 105.074 1.00 90.38 273 LEU A C 1
ATOM 2209 O O . LEU A 1 273 ? 59.735 1.000 106.245 1.00 90.38 273 LEU A O 1
ATOM 2213 N N . ALA A 1 274 ? 59.418 -0.594 104.701 1.00 88.38 274 ALA A N 1
ATOM 2214 C CA . ALA A 1 274 ? 59.589 -1.708 105.633 1.00 88.38 274 ALA A CA 1
ATOM 2215 C C . ALA A 1 274 ? 61.017 -1.766 106.213 1.00 88.38 274 ALA A C 1
ATOM 2217 O O . ALA A 1 274 ? 61.190 -1.974 107.417 1.00 88.38 274 ALA A O 1
ATOM 2218 N N . ALA A 1 275 ? 62.041 -1.512 105.393 1.00 88.00 275 ALA A N 1
ATOM 2219 C CA . ALA A 1 275 ? 63.433 -1.445 105.838 1.00 88.00 275 ALA A CA 1
ATOM 2220 C C . ALA A 1 275 ? 63.703 -0.234 106.750 1.00 88.00 275 ALA A C 1
ATOM 2222 O O . ALA A 1 275 ? 64.462 -0.336 107.719 1.00 88.00 275 ALA A O 1
ATOM 2223 N N . GLN A 1 276 ? 63.080 0.919 106.474 1.00 88.56 276 GLN A N 1
ATOM 2224 C CA . GLN A 1 276 ? 63.114 2.078 107.373 1.00 88.56 276 GLN A CA 1
ATOM 2225 C C . GLN A 1 276 ? 62.460 1.754 108.723 1.00 88.56 276 GLN A C 1
ATOM 2227 O O . GLN A 1 276 ? 63.027 2.071 109.769 1.00 88.56 276 GLN A O 1
ATOM 2232 N N . LEU A 1 277 ? 61.322 1.054 108.714 1.00 89.88 277 LEU A N 1
ATOM 2233 C CA . LEU A 1 277 ? 60.623 0.638 109.929 1.00 89.88 277 LEU A CA 1
ATOM 2234 C C . LEU A 1 277 ? 61.452 -0.352 110.766 1.00 89.88 277 LEU A C 1
ATOM 2236 O O . LEU A 1 277 ? 61.533 -0.195 111.983 1.00 89.88 277 LEU A O 1
ATOM 2240 N N . GLN A 1 278 ? 62.132 -1.321 110.141 1.00 88.00 278 GLN A N 1
ATOM 2241 C CA . GLN A 1 278 ? 63.058 -2.217 110.850 1.00 88.00 278 GLN A CA 1
ATOM 2242 C C . GLN A 1 278 ? 64.247 -1.475 111.470 1.00 88.00 278 GLN A C 1
ATOM 2244 O O . GLN A 1 278 ? 64.617 -1.769 112.609 1.00 88.00 278 GLN A O 1
ATOM 2249 N N . ARG A 1 279 ? 64.841 -0.506 110.758 1.00 88.06 279 ARG A N 1
ATOM 2250 C CA . ARG A 1 279 ? 65.921 0.324 111.318 1.00 88.06 279 ARG A CA 1
ATOM 2251 C C . ARG A 1 279 ? 65.441 1.097 112.538 1.00 88.06 279 ARG A C 1
ATOM 2253 O O . ARG A 1 279 ? 66.069 0.970 113.586 1.00 88.06 279 ARG A O 1
ATOM 2260 N N . ALA A 1 280 ? 64.296 1.773 112.435 1.00 85.94 280 ALA A N 1
ATOM 2261 C CA . ALA A 1 280 ? 63.680 2.487 113.551 1.00 85.94 280 ALA A CA 1
ATOM 2262 C C . ALA A 1 280 ? 63.395 1.558 114.747 1.00 85.94 280 ALA A C 1
ATOM 2264 O O . ALA A 1 280 ? 63.653 1.927 115.888 1.00 85.94 280 ALA A O 1
ATOM 2265 N N . GLN A 1 281 ? 62.939 0.323 114.505 1.00 87.75 281 GLN A N 1
ATOM 2266 C CA . GLN A 1 281 ? 62.755 -0.681 115.561 1.00 87.75 281 GLN A CA 1
ATOM 2267 C C . GLN A 1 281 ? 64.076 -1.137 116.197 1.00 87.75 281 GLN A C 1
ATOM 2269 O O . GLN A 1 281 ? 64.124 -1.361 117.407 1.00 87.75 281 GLN A O 1
ATOM 2274 N N . SER A 1 282 ? 65.150 -1.295 115.417 1.00 85.12 282 SER A N 1
ATOM 2275 C CA . SER A 1 282 ? 66.467 -1.634 115.969 1.00 85.12 282 SER A CA 1
ATOM 2276 C C . SER A 1 282 ? 67.041 -0.488 116.799 1.00 85.12 282 SER A C 1
ATOM 2278 O O . SER A 1 282 ? 67.515 -0.731 117.903 1.00 85.12 282 SER A O 1
ATOM 2280 N N . GLU A 1 283 ? 66.909 0.754 116.321 1.00 85.94 283 GLU A N 1
ATOM 2281 C CA . GLU A 1 283 ? 67.328 1.958 117.037 1.00 85.94 283 GLU A CA 1
ATOM 2282 C C . GLU A 1 283 ? 66.535 2.102 118.336 1.00 85.94 283 GLU A C 1
ATOM 2284 O O . GLU A 1 283 ? 67.124 2.338 119.389 1.00 85.94 283 GLU A O 1
ATOM 2289 N N . GLN A 1 284 ? 65.219 1.857 118.297 1.00 85.19 284 GLN A N 1
ATOM 2290 C CA . GLN A 1 284 ? 64.373 1.815 119.487 1.00 85.19 284 GLN A CA 1
ATOM 2291 C C . GLN A 1 284 ? 64.895 0.789 120.504 1.00 85.19 284 GLN A C 1
ATOM 2293 O O . GLN A 1 284 ? 65.149 1.160 121.649 1.00 85.19 284 GLN A O 1
ATOM 2298 N N . LYS A 1 285 ? 65.141 -0.465 120.096 1.00 86.94 285 LYS A N 1
ATOM 2299 C CA . LYS A 1 285 ? 65.696 -1.503 120.986 1.00 86.94 285 LYS A CA 1
ATOM 2300 C C . LYS A 1 285 ? 67.064 -1.127 121.556 1.00 86.94 285 LYS A C 1
ATOM 2302 O O . LYS A 1 285 ? 67.321 -1.363 122.733 1.00 86.94 285 LYS A O 1
ATOM 2307 N N . ASP A 1 286 ? 67.935 -0.526 120.752 1.00 86.06 286 ASP A N 1
ATOM 2308 C CA . ASP A 1 286 ? 69.268 -0.101 121.188 1.00 86.06 286 ASP A CA 1
ATOM 2309 C C . ASP A 1 286 ? 69.189 1.041 122.213 1.00 86.06 286 ASP A C 1
ATOM 2311 O O . ASP A 1 286 ? 69.919 1.050 123.210 1.00 86.06 286 ASP A O 1
ATOM 2315 N N . THR A 1 287 ? 68.278 2.000 122.003 1.00 82.62 287 THR A N 1
ATOM 2316 C CA . THR A 1 287 ? 68.010 3.069 122.978 1.00 82.62 287 THR A CA 1
ATOM 2317 C C . THR A 1 287 ? 67.399 2.529 124.270 1.00 82.62 287 THR A C 1
ATOM 2319 O O . THR A 1 287 ? 67.804 2.956 125.350 1.00 82.62 287 THR A O 1
ATOM 2322 N N . GLU A 1 288 ? 66.508 1.541 124.184 1.00 83.31 288 GLU A N 1
ATOM 2323 C CA . GLU A 1 288 ? 65.903 0.866 125.335 1.00 83.31 288 GLU A CA 1
ATOM 2324 C C . GLU A 1 288 ? 66.953 0.093 126.150 1.00 83.31 288 GLU A C 1
ATOM 2326 O O . GLU A 1 288 ? 67.002 0.198 127.375 1.00 83.31 288 GLU A O 1
ATOM 2331 N N . LEU A 1 289 ? 67.889 -0.585 125.480 1.00 84.75 289 LEU A N 1
ATOM 2332 C CA . LEU A 1 289 ? 68.978 -1.315 126.131 1.00 84.75 289 LEU A CA 1
ATOM 2333 C C . LEU A 1 289 ? 70.000 -0.374 126.792 1.00 84.75 289 LEU A C 1
ATOM 2335 O O . LEU A 1 289 ? 70.506 -0.662 127.880 1.00 84.75 289 LEU A O 1
ATOM 2339 N N . LYS A 1 290 ? 70.282 0.785 126.179 1.00 82.69 290 LYS A N 1
ATOM 2340 C CA . LYS A 1 290 ? 71.072 1.858 126.814 1.00 82.69 290 LYS A CA 1
ATOM 2341 C C . LYS A 1 290 ? 70.366 2.424 128.047 1.00 82.69 290 LYS A C 1
ATOM 2343 O O . LYS A 1 290 ? 71.032 2.653 129.056 1.00 82.69 290 LYS A O 1
ATOM 2348 N N . LEU A 1 291 ? 69.044 2.604 127.994 1.00 81.88 291 LEU A N 1
ATOM 2349 C CA . LEU A 1 291 ? 68.243 3.041 129.139 1.00 81.88 291 LEU A CA 1
ATOM 2350 C C . LEU A 1 291 ? 68.311 2.017 130.282 1.00 81.88 291 LEU A C 1
ATOM 2352 O O . LEU A 1 291 ? 68.539 2.392 131.429 1.00 81.88 291 LEU A O 1
ATOM 2356 N N . GLN A 1 292 ? 68.192 0.725 129.969 1.00 80.06 292 GLN A N 1
ATOM 2357 C CA . GLN A 1 292 ? 68.272 -0.354 130.954 1.00 80.06 292 GLN A CA 1
ATOM 2358 C C . GLN A 1 292 ? 69.652 -0.427 131.623 1.00 80.06 292 GLN A C 1
ATOM 2360 O O . GLN A 1 292 ? 69.735 -0.502 132.847 1.00 80.06 292 GLN A O 1
ATOM 2365 N N . LYS A 1 293 ? 70.740 -0.295 130.852 1.00 80.12 293 LYS A N 1
ATOM 2366 C CA . LYS A 1 293 ? 72.105 -0.209 131.404 1.00 80.12 293 LYS A CA 1
ATOM 2367 C C . LYS A 1 293 ? 72.316 1.030 132.273 1.00 80.12 293 LYS A C 1
ATOM 2369 O O . LYS A 1 293 ? 72.979 0.941 133.301 1.00 80.12 293 LYS A O 1
ATOM 2374 N N . ALA A 1 294 ? 71.756 2.179 131.889 1.00 76.75 294 ALA A N 1
ATOM 2375 C CA . ALA A 1 294 ? 71.805 3.387 132.712 1.00 76.75 294 ALA A CA 1
ATOM 2376 C C . ALA A 1 294 ? 71.030 3.209 134.031 1.00 76.75 294 ALA A C 1
ATOM 2378 O O . ALA A 1 294 ? 71.492 3.657 135.080 1.00 76.75 294 ALA A O 1
ATOM 2379 N N . LEU A 1 295 ? 69.893 2.505 133.998 1.00 78.62 295 LEU A N 1
ATOM 2380 C CA . LEU A 1 295 ? 69.117 2.147 135.189 1.00 78.62 295 LEU A CA 1
ATOM 2381 C C . LEU A 1 295 ? 69.866 1.162 136.105 1.00 78.62 295 LEU A C 1
ATOM 2383 O O . LEU A 1 295 ? 69.852 1.346 137.320 1.00 78.62 295 LEU A O 1
ATOM 2387 N N . GLU A 1 296 ? 70.551 0.155 135.556 1.00 77.12 296 GLU A N 1
ATOM 2388 C CA . GLU A 1 296 ? 71.367 -0.797 136.331 1.00 77.12 296 GLU A CA 1
ATOM 2389 C C . GLU A 1 296 ? 72.615 -0.138 136.929 1.00 77.12 296 GLU A C 1
ATOM 2391 O O . GLU A 1 296 ? 72.874 -0.305 138.120 1.00 77.12 296 GLU A O 1
ATOM 2396 N N . ALA A 1 297 ? 73.318 0.706 136.167 1.00 74.50 297 ALA A N 1
ATOM 2397 C CA . ALA A 1 297 ? 74.423 1.515 136.684 1.00 74.50 297 ALA A CA 1
ATOM 2398 C C . ALA A 1 297 ? 73.956 2.471 137.796 1.00 74.50 297 ALA A C 1
ATOM 2400 O O . ALA A 1 297 ? 74.650 2.650 138.797 1.00 74.50 297 ALA A O 1
ATOM 2401 N N . SER A 1 298 ? 72.751 3.043 137.664 1.00 70.19 298 SER A N 1
ATOM 2402 C CA . SER A 1 298 ? 72.128 3.844 138.722 1.00 70.19 298 SER A CA 1
ATOM 2403 C C . SER A 1 298 ? 71.769 3.013 139.961 1.00 70.19 298 SER A C 1
ATOM 2405 O O . SER A 1 298 ? 71.798 3.560 141.061 1.00 70.19 298 SER A O 1
ATOM 2407 N N . ARG A 1 299 ? 71.437 1.720 139.818 1.00 71.56 299 ARG A N 1
ATOM 2408 C CA . ARG A 1 299 ? 71.182 0.797 140.942 1.00 71.56 299 ARG A CA 1
ATOM 2409 C C . ARG A 1 299 ? 72.470 0.370 141.645 1.00 71.56 299 ARG A C 1
ATOM 2411 O O . ARG A 1 299 ? 72.532 0.481 142.864 1.00 71.56 299 ARG A O 1
ATOM 2418 N N . GLU A 1 300 ? 73.503 -0.040 140.907 1.00 68.75 300 GLU A N 1
ATOM 2419 C CA . GLU A 1 300 ? 74.803 -0.435 141.479 1.00 68.75 300 GLU A CA 1
ATOM 2420 C C . GLU A 1 300 ? 75.512 0.733 142.178 1.00 68.75 300 GLU A C 1
ATOM 2422 O O . GLU A 1 300 ? 76.139 0.552 143.225 1.00 68.75 300 GLU A O 1
ATOM 2427 N N . ALA A 1 301 ? 75.387 1.950 141.635 1.00 63.44 301 ALA A N 1
ATOM 2428 C CA . ALA A 1 301 ? 75.861 3.157 142.306 1.00 63.44 301 ALA A CA 1
ATOM 2429 C C . ALA A 1 301 ? 75.125 3.394 143.636 1.00 63.44 301 ALA A C 1
ATOM 2431 O O . ALA A 1 301 ? 75.753 3.796 144.613 1.00 63.44 301 ALA A O 1
ATOM 2432 N N . ASN A 1 302 ? 73.823 3.095 143.698 1.00 60.88 302 ASN A N 1
ATOM 2433 C CA . ASN A 1 302 ? 73.025 3.223 144.919 1.00 60.88 302 ASN A CA 1
ATOM 2434 C C . ASN A 1 302 ? 73.361 2.143 145.963 1.00 60.88 302 ASN A C 1
ATOM 2436 O O . ASN A 1 302 ? 73.396 2.436 147.155 1.00 60.88 302 ASN A O 1
ATOM 2440 N N . GLU A 1 303 ? 73.657 0.909 145.543 1.00 64.12 303 GLU A N 1
ATOM 2441 C CA . GLU A 1 303 ? 74.008 -0.184 146.464 1.00 64.12 303 GLU A CA 1
ATOM 2442 C C . GLU A 1 303 ? 75.402 -0.019 147.093 1.00 64.12 303 GLU A C 1
ATOM 2444 O O . GLU A 1 303 ? 75.603 -0.400 148.246 1.00 64.12 303 GLU A O 1
ATOM 2449 N N . LYS A 1 304 ? 76.353 0.628 146.403 1.00 58.56 304 LYS A N 1
ATOM 2450 C CA . LYS A 1 304 ? 77.667 0.983 146.980 1.00 58.56 304 LYS A CA 1
ATOM 2451 C C . LYS A 1 304 ? 77.612 2.100 148.027 1.00 58.56 304 LYS A C 1
ATOM 2453 O O . LYS A 1 304 ? 78.564 2.248 148.782 1.00 58.56 304 LYS A O 1
ATOM 2458 N N . VAL A 1 305 ? 76.524 2.869 148.089 1.00 58.00 305 VAL A N 1
ATOM 2459 C CA . VAL A 1 305 ? 76.312 3.925 149.098 1.00 58.00 305 VAL A CA 1
ATOM 2460 C C . VAL A 1 305 ? 75.740 3.359 150.411 1.00 58.00 305 VAL A C 1
ATOM 2462 O O . VAL A 1 305 ? 75.732 4.057 151.421 1.00 58.00 305 VAL A O 1
ATOM 2465 N N . 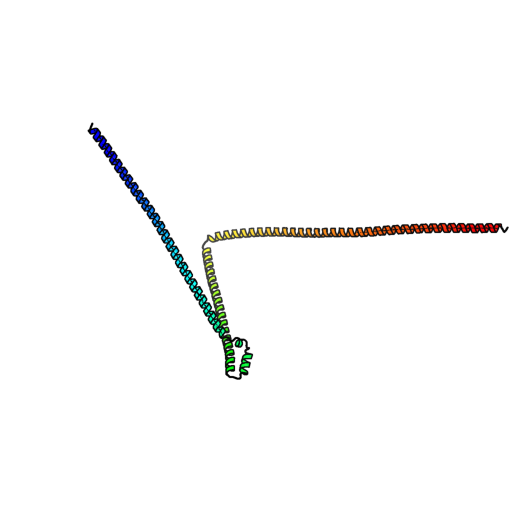GLN A 1 306 ? 75.303 2.092 150.444 1.00 50.84 306 GLN A N 1
ATOM 2466 C CA . GLN A 1 306 ? 74.660 1.479 151.620 1.00 50.84 306 GLN A CA 1
ATOM 2467 C C . GLN A 1 306 ? 75.437 0.316 152.276 1.00 50.84 306 GLN A C 1
ATOM 2469 O O . GLN A 1 306 ? 74.847 -0.445 153.045 1.00 50.84 306 GLN A O 1
ATOM 2474 N N . LYS A 1 307 ? 76.751 0.186 152.046 1.00 44.00 307 LYS A N 1
ATOM 2475 C CA . LYS A 1 307 ? 77.636 -0.682 152.849 1.00 44.00 307 LYS A CA 1
ATOM 2476 C C . LYS A 1 307 ? 78.806 0.084 153.444 1.00 44.00 307 LYS A C 1
ATOM 2478 O O . LYS A 1 307 ? 79.435 0.853 152.688 1.00 44.00 307 LYS A O 1
#

pLDDT: mean 87.59, std 11.58, range [44.0, 98.38]

Foldseek 3Di:
DVVVVVVVVVVVVVVVVVVVVVVVVVVVVVVVVVVVVVVVVVVVVVVVVVVVVVVVVVVVVVVVVVVVVVVVVVVVVVVVVVVVVVVVVVVVVVVVPDPPVLVPDDPVRLVVQLVPPPDPVSVVVSVVSVVVVVVVVVVVVVVVVVVVVVVVVVVVVVVVVVVVVVVVVVVVVVVVVVVCVVDPVNVVVVVVVVVVVVVVVVVVVVVVVVVVVVVVVVVVVVVVVVVVVVVVVVVVVVVVVVVVVVVVVVVVVVVVVVVVVVVVVVVVVVVVVVVVVVVVVVVVVVVVVVVVVVVVVVVVVVVVVPD

Sequence (307 aa):
FLLKELDTLRAKNAKLQDKLSEKDKEMKTIKLDLELQERATEAKIAEKIAALVEEVYSAQRERDEAVMARLRLANEERDEAFLQVQHLEQSLKELENINPEENDMTLQELLNRINNADTGIDILKNGAIILNRIHRTKERKKKIVAEEMNAVIEQRDAALSQCKRLEQELHHLKEQNQTSANNTRHLTAENNQERALKAELITLQQEKEAVLQQCKKLEEEIQTLRIYYSLHKSLSQGMSLKDQHNCTFSTSESGLKSRDDVVTLLYGQVEELAAQLQRAQSEQKDTELKLQKALEASREANEKVQK